Protein AF-A0A7V3U1M6-F1 (afdb_monomer)

Solvent-accessible surface area (backbone atoms only — not comparable to full-atom values): 9684 Å² total; per-residue (Å²): 130,52,50,58,80,44,52,75,46,56,50,79,39,76,35,55,67,58,3,49,58,45,21,56,78,40,66,89,50,59,68,67,44,28,50,30,43,18,9,47,21,14,63,27,73,66,50,28,54,43,43,60,77,36,39,75,61,49,65,58,25,45,62,41,55,66,62,42,51,52,53,53,52,55,52,52,71,70,44,52,68,92,50,35,65,65,50,52,53,50,48,51,44,49,51,53,45,53,42,49,49,28,49,57,17,54,57,42,60,69,67,58,44,15,34,53,49,22,54,51,51,50,50,54,50,52,44,49,46,26,44,51,42,42,52,37,37,75,69,64,73,41,84,96,56,56,81,83,33,28,86,52,32,72,66,48,44,75,46,57,33,70,46,47,51,68,46,57,24,57,100,82,62,81,82,46,75,48,81,46,119

Structure (mmCIF, N/CA/C/O backbone):
data_AF-A0A7V3U1M6-F1
#
_entry.id   AF-A0A7V3U1M6-F1
#
loop_
_atom_site.group_PDB
_atom_site.id
_atom_site.type_symbol
_atom_site.label_atom_id
_atom_site.label_alt_id
_atom_site.label_comp_id
_atom_site.label_asym_id
_atom_site.label_entity_id
_atom_site.label_seq_id
_atom_site.pdbx_PDB_ins_code
_atom_site.Cartn_x
_atom_site.Cartn_y
_atom_site.Cartn_z
_atom_site.occupancy
_atom_site.B_iso_or_equiv
_atom_site.auth_seq_id
_atom_site.auth_comp_id
_atom_site.auth_asym_id
_atom_site.auth_atom_id
_atom_site.pdbx_PDB_model_num
ATOM 1 N N . MET A 1 1 ? -11.677 -17.735 7.682 1.00 52.47 1 MET A N 1
ATOM 2 C CA . MET A 1 1 ? -11.901 -16.950 8.922 1.00 52.47 1 MET A CA 1
ATOM 3 C C . MET A 1 1 ? -12.000 -15.486 8.525 1.00 52.47 1 MET A C 1
ATOM 5 O O . MET A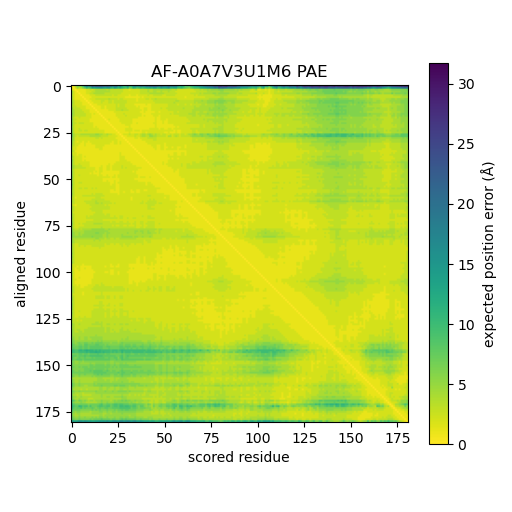 1 1 ? -11.063 -15.009 7.904 1.00 52.47 1 MET A O 1
ATOM 9 N N . ASN A 1 2 ? -13.114 -14.826 8.843 1.00 80.50 2 ASN A N 1
ATOM 10 C CA . ASN A 1 2 ? -13.454 -13.451 8.442 1.00 80.50 2 ASN A CA 1
ATOM 11 C C . ASN A 1 2 ? -12.625 -12.412 9.241 1.00 80.50 2 ASN A C 1
ATOM 13 O O . ASN A 1 2 ? -12.374 -12.618 10.427 1.00 80.50 2 ASN A O 1
ATOM 17 N N . PHE A 1 3 ? -12.196 -11.308 8.616 1.00 94.12 3 PHE A N 1
ATOM 18 C CA . PHE A 1 3 ? -11.462 -10.200 9.255 1.00 94.12 3 PHE A CA 1
ATOM 19 C C . PHE A 1 3 ? -12.114 -9.703 10.556 1.00 94.12 3 PHE A C 1
ATOM 21 O O . PHE A 1 3 ? -11.440 -9.544 11.572 1.00 94.12 3 PHE A O 1
ATOM 28 N N . ALA A 1 4 ? -13.439 -9.533 10.565 1.00 95.06 4 ALA A N 1
ATOM 29 C CA . ALA A 1 4 ? -14.196 -9.031 11.707 1.00 95.06 4 ALA A CA 1
ATOM 30 C C . ALA A 1 4 ? -14.088 -9.930 12.949 1.00 95.06 4 ALA A C 1
ATOM 32 O O . ALA A 1 4 ? -14.109 -9.420 14.066 1.00 95.06 4 ALA A O 1
ATOM 33 N N . SER A 1 5 ? -13.933 -11.251 12.781 1.00 95.12 5 SER A N 1
ATOM 34 C CA . SER A 1 5 ? -13.795 -12.172 13.918 1.00 95.12 5 SER A CA 1
ATOM 35 C C . SER A 1 5 ? -12.408 -12.134 14.562 1.00 95.12 5 SER A C 1
ATOM 37 O O . SER A 1 5 ? -12.214 -12.739 15.610 1.00 95.12 5 SER A O 1
ATOM 39 N N . LYS A 1 6 ? -11.433 -11.479 13.921 1.00 96.50 6 LYS A N 1
ATOM 40 C CA . LYS A 1 6 ? -10.058 -11.326 14.417 1.00 96.50 6 LYS A CA 1
ATOM 41 C C . LYS A 1 6 ? -9.807 -9.971 15.081 1.00 96.50 6 LYS A C 1
ATOM 43 O O . LYS A 1 6 ? -8.715 -9.756 15.591 1.00 96.50 6 LYS A O 1
ATOM 48 N N . ILE A 1 7 ? -10.780 -9.058 15.062 1.00 98.00 7 ILE A N 1
ATOM 49 C CA . ILE A 1 7 ? -10.650 -7.748 15.705 1.00 98.00 7 ILE A CA 1
ATOM 50 C C . ILE A 1 7 ? -10.578 -7.956 17.219 1.00 98.00 7 ILE A C 1
ATOM 52 O O . ILE A 1 7 ? -11.480 -8.541 17.817 1.00 98.00 7 ILE A O 1
ATOM 56 N N . THR A 1 8 ? -9.510 -7.462 17.838 1.00 97.56 8 THR A N 1
ATOM 57 C CA . THR A 1 8 ? -9.261 -7.589 19.284 1.00 97.56 8 THR A CA 1
ATOM 58 C C . THR A 1 8 ? -9.375 -6.262 20.024 1.00 97.56 8 THR A C 1
ATOM 60 O O . THR A 1 8 ? -9.531 -6.244 21.244 1.00 97.56 8 THR A O 1
ATOM 63 N N . ARG A 1 9 ? -9.310 -5.142 19.301 1.00 97.25 9 ARG A N 1
ATOM 64 C CA . ARG A 1 9 ? -9.356 -3.790 19.861 1.00 97.25 9 ARG A CA 1
ATOM 65 C C . ARG A 1 9 ? -9.906 -2.803 18.838 1.00 97.25 9 ARG A C 1
ATOM 67 O O . ARG A 1 9 ? -9.858 -3.051 17.638 1.00 97.25 9 ARG A O 1
ATOM 74 N N . THR A 1 10 ? -10.420 -1.679 19.318 1.00 97.44 10 THR A N 1
ATOM 75 C CA . THR A 1 10 ? -10.938 -0.594 18.478 1.00 97.44 10 THR A CA 1
ATOM 76 C C . THR A 1 10 ? -10.519 0.751 19.067 1.00 97.44 10 THR A C 1
ATOM 78 O O . THR A 1 10 ? -10.606 0.912 20.288 1.00 97.44 10 THR A O 1
ATOM 81 N N . PRO A 1 11 ? -10.086 1.729 18.252 1.00 97.56 11 PRO A N 1
ATOM 82 C CA . PRO A 1 11 ? -9.805 3.075 18.742 1.00 97.56 11 PRO A CA 1
ATOM 83 C C . PRO A 1 11 ? -11.062 3.746 19.308 1.00 97.56 11 PRO A C 1
ATOM 85 O O . PRO A 1 11 ? -12.171 3.491 18.840 1.00 97.56 11 PRO A O 1
ATOM 88 N N . ILE A 1 12 ? -10.886 4.646 20.275 1.00 97.88 12 ILE A N 1
ATOM 89 C CA . ILE A 1 12 ? -11.958 5.537 20.738 1.00 97.88 12 ILE A CA 1
ATOM 90 C C . ILE A 1 12 ? -11.956 6.765 19.818 1.00 97.88 12 ILE A C 1
ATOM 92 O O . ILE A 1 12 ? -10.918 7.427 19.744 1.00 97.88 12 ILE A O 1
ATOM 96 N N . PRO A 1 13 ? -13.058 7.085 19.118 1.00 97.44 13 PRO A N 1
ATOM 97 C CA . PRO A 1 13 ? -13.065 8.168 18.143 1.00 97.44 13 PRO A CA 1
ATOM 98 C C . PRO A 1 13 ? -12.848 9.526 18.821 1.00 97.44 13 PRO A C 1
ATOM 100 O O . PRO A 1 13 ? -13.608 9.922 19.703 1.00 97.44 13 PRO A O 1
ATOM 103 N N . HIS A 1 14 ? -11.831 10.269 18.374 1.00 97.75 14 HIS A N 1
ATOM 104 C CA . HIS A 1 14 ? -11.608 11.648 18.822 1.00 97.75 14 HIS A CA 1
ATOM 105 C C . HIS A 1 14 ? -12.685 12.609 18.292 1.00 97.75 14 HIS A C 1
ATOM 107 O O . HIS A 1 14 ? -13.135 13.498 19.009 1.00 97.75 14 HIS A O 1
ATOM 113 N N . ASN A 1 15 ? -13.119 12.409 17.046 1.00 98.12 15 ASN A N 1
ATOM 114 C CA . ASN A 1 15 ? -14.277 13.064 16.450 1.00 98.12 15 ASN A CA 1
ATOM 115 C C . ASN A 1 15 ? -15.354 11.998 16.143 1.00 98.12 15 ASN A C 1
ATOM 117 O O . ASN A 1 15 ? -15.255 11.329 15.110 1.00 98.12 15 ASN A O 1
ATOM 121 N N . PRO A 1 16 ? -16.348 11.803 17.033 1.00 97.19 16 PRO A N 1
ATOM 122 C CA . PRO A 1 16 ? -17.378 10.777 16.859 1.00 97.19 16 PRO A CA 1
ATOM 123 C C . PRO A 1 16 ? -18.265 10.994 15.631 1.00 97.19 16 PRO A C 1
ATOM 125 O O . PRO A 1 16 ? -18.618 10.027 14.970 1.00 97.19 16 PRO A O 1
ATOM 128 N N . GLU A 1 17 ? -18.579 12.246 15.285 1.00 97.94 17 GLU A N 1
ATOM 129 C CA . GLU A 1 17 ? -19.438 12.573 14.137 1.00 97.94 17 GLU A CA 1
ATOM 130 C C . GLU A 1 17 ? -18.804 12.103 12.822 1.00 97.94 17 GLU A C 1
ATOM 132 O O . GLU A 1 17 ? -19.419 11.345 12.074 1.00 97.94 17 GLU A O 1
ATOM 137 N N . ARG A 1 18 ? -17.525 12.431 12.593 1.00 97.75 18 ARG A N 1
ATOM 138 C CA . ARG A 1 18 ? -16.767 11.956 11.422 1.00 97.75 18 ARG A CA 1
ATOM 139 C C . ARG A 1 18 ? -16.662 10.431 11.386 1.00 97.75 18 ARG A C 1
ATOM 141 O O . ARG A 1 18 ? -16.723 9.823 10.317 1.00 97.75 18 ARG A O 1
ATOM 148 N N . GLY A 1 19 ? -16.447 9.818 12.550 1.00 97.69 19 GLY A N 1
ATOM 149 C CA . GLY A 1 19 ? -16.403 8.365 12.678 1.00 97.69 19 GLY A CA 1
ATOM 150 C C . GLY A 1 19 ? -17.717 7.728 12.228 1.00 97.69 19 GLY A C 1
ATOM 151 O O . GLY A 1 19 ? -17.712 6.827 11.388 1.00 97.69 19 GLY A O 1
ATOM 152 N N . ALA A 1 20 ? -18.836 8.236 12.746 1.00 97.88 20 ALA A N 1
ATOM 153 C CA . ALA A 1 20 ? -20.173 7.740 12.455 1.00 97.88 20 ALA A CA 1
ATOM 154 C C . ALA A 1 20 ? -20.558 7.922 10.978 1.00 97.88 20 ALA A C 1
ATOM 156 O O . ALA A 1 20 ? -21.125 7.005 10.385 1.00 97.88 20 ALA A O 1
ATOM 157 N N . GLU A 1 21 ? -20.202 9.055 10.362 1.00 97.88 21 GLU A N 1
ATOM 158 C CA . GLU A 1 21 ? -20.419 9.305 8.929 1.00 97.88 21 GLU A CA 1
ATOM 159 C C . GLU A 1 21 ? -19.764 8.232 8.055 1.00 97.88 21 GLU A C 1
ATOM 161 O O . GLU A 1 21 ? -20.400 7.674 7.160 1.00 97.88 21 GLU A O 1
ATOM 166 N N . VAL A 1 22 ? -18.500 7.902 8.330 1.00 97.94 22 VAL A N 1
ATOM 167 C CA . VAL A 1 22 ? -17.774 6.893 7.549 1.00 97.94 22 VAL A CA 1
ATOM 168 C C . VAL A 1 22 ? -18.306 5.498 7.863 1.00 97.94 22 VAL A C 1
ATOM 170 O O . VAL A 1 22 ? -18.524 4.716 6.943 1.00 97.94 22 VAL A O 1
ATOM 173 N N . ALA A 1 23 ? -18.581 5.181 9.131 1.00 97.69 23 ALA A N 1
ATOM 174 C CA . ALA A 1 23 ? -19.149 3.890 9.518 1.00 97.69 23 ALA A CA 1
ATOM 175 C C . ALA A 1 23 ? -20.519 3.624 8.868 1.00 97.69 23 ALA A C 1
ATOM 177 O O . ALA A 1 23 ? -20.809 2.478 8.519 1.00 97.69 23 ALA A O 1
ATOM 178 N N . ALA A 1 24 ? -21.328 4.663 8.629 1.00 97.56 24 ALA A N 1
ATOM 179 C CA . ALA A 1 24 ? -22.604 4.546 7.924 1.00 97.56 24 ALA A CA 1
ATOM 180 C C . ALA A 1 24 ? -22.446 4.057 6.472 1.00 97.56 24 ALA A C 1
ATOM 182 O O . ALA A 1 24 ? -23.304 3.323 5.981 1.00 97.56 24 ALA A O 1
ATOM 183 N N . VAL A 1 25 ? -21.330 4.377 5.803 1.00 97.50 25 VAL A N 1
ATOM 184 C CA . VAL A 1 25 ? -21.005 3.840 4.466 1.00 97.50 25 VAL A CA 1
ATOM 185 C C . VAL A 1 25 ? -20.836 2.314 4.509 1.00 97.50 25 VAL A C 1
ATOM 187 O O . VAL A 1 25 ? -21.146 1.621 3.545 1.00 97.50 25 VAL A O 1
ATOM 190 N N . PHE A 1 26 ? -20.423 1.772 5.657 1.00 96.94 26 PHE A N 1
ATOM 191 C CA . PHE A 1 26 ? -20.232 0.342 5.898 1.00 96.94 26 PHE A CA 1
ATOM 192 C C . PHE A 1 26 ? -21.381 -0.283 6.709 1.00 96.94 26 PHE A C 1
ATOM 194 O O . PHE A 1 26 ? -21.168 -1.267 7.416 1.00 96.94 26 PHE A O 1
ATOM 201 N N . ALA A 1 27 ? -22.612 0.236 6.612 1.00 92.81 27 ALA A N 1
ATOM 202 C CA . ALA A 1 27 ? -23.755 -0.249 7.401 1.00 92.81 27 ALA A CA 1
ATOM 203 C C . ALA A 1 27 ? -24.063 -1.755 7.232 1.00 92.81 27 ALA A C 1
ATOM 205 O O . ALA A 1 27 ? -24.629 -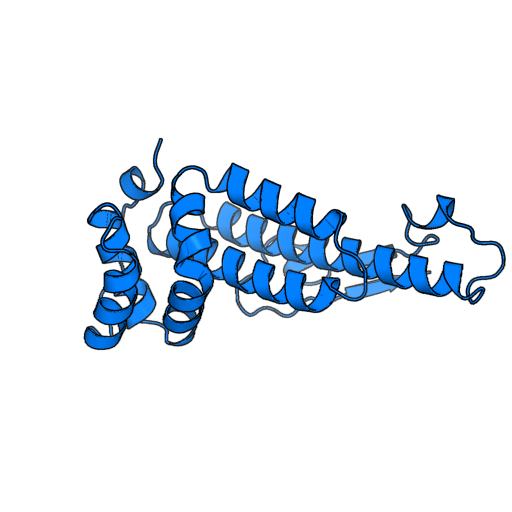2.370 8.135 1.00 92.81 27 ALA A O 1
ATOM 206 N N . GLY A 1 28 ? -23.672 -2.363 6.104 1.00 91.88 28 GLY A N 1
ATOM 207 C CA . GLY A 1 28 ? -23.796 -3.807 5.860 1.00 91.88 28 GLY A CA 1
ATOM 208 C C . GLY A 1 28 ? -22.701 -4.672 6.501 1.00 91.88 28 GLY A C 1
ATOM 209 O O . GLY A 1 28 ? -22.816 -5.895 6.505 1.00 91.88 28 GLY A O 1
ATOM 210 N N . ALA A 1 29 ? -21.639 -4.069 7.040 1.00 95.06 29 ALA A N 1
ATOM 211 C CA . ALA A 1 29 ? -20.537 -4.788 7.670 1.00 95.06 29 ALA A CA 1
ATOM 212 C C . ALA A 1 29 ? -20.910 -5.297 9.077 1.00 95.06 29 ALA A C 1
ATOM 214 O O . ALA A 1 29 ? -21.761 -4.706 9.743 1.00 95.06 29 ALA A O 1
ATOM 215 N N . PRO A 1 30 ? -20.250 -6.346 9.601 1.00 95.94 30 PRO A N 1
ATOM 216 C CA . PRO A 1 30 ? -20.433 -6.776 10.987 1.00 95.94 30 PRO A CA 1
ATOM 217 C C . PRO A 1 30 ? -20.143 -5.655 11.996 1.00 95.94 30 PRO A C 1
ATOM 219 O O . PRO A 1 30 ? -19.222 -4.858 11.809 1.00 95.94 30 PRO A O 1
ATOM 222 N N . LYS A 1 31 ? -20.871 -5.631 13.122 1.00 96.06 31 LYS A N 1
ATOM 223 C CA . LYS A 1 31 ? -20.749 -4.561 14.129 1.00 96.06 31 LYS A CA 1
ATOM 224 C C . LYS A 1 31 ? -19.316 -4.321 14.648 1.00 96.06 31 LYS A C 1
ATOM 226 O O . LYS A 1 31 ? -18.949 -3.154 14.765 1.00 96.06 31 LYS A O 1
ATOM 231 N N . PRO A 1 32 ? -18.472 -5.348 14.898 1.00 97.25 32 PRO A N 1
ATOM 232 C CA . PRO A 1 32 ? -17.074 -5.125 15.282 1.00 97.25 32 PRO A CA 1
ATOM 233 C C . PRO A 1 32 ? -16.278 -4.312 14.254 1.00 97.25 32 PRO A C 1
ATOM 235 O O . PRO A 1 32 ? -15.494 -3.443 14.625 1.00 97.25 32 PRO A O 1
ATOM 238 N N . LEU A 1 33 ? -16.520 -4.556 12.963 1.00 97.44 33 LEU A N 1
ATOM 239 C CA . LEU A 1 33 ? -15.862 -3.839 11.876 1.00 97.44 33 LEU A CA 1
ATOM 240 C C . LEU A 1 33 ? -16.385 -2.402 11.758 1.00 97.44 33 LEU A C 1
ATOM 242 O O . LEU A 1 33 ? -15.586 -1.484 11.604 1.00 97.44 33 LEU A O 1
ATOM 246 N N . GLN A 1 34 ? -17.694 -2.183 11.916 1.00 97.81 34 GLN A N 1
ATOM 247 C CA . GLN A 1 34 ? -18.253 -0.826 11.963 1.00 97.81 34 GLN A CA 1
ATOM 248 C C . GLN A 1 34 ? -17.641 -0.001 13.105 1.00 97.81 34 GLN A C 1
ATOM 250 O O . GLN A 1 34 ? -17.225 1.129 12.880 1.00 97.81 34 GLN A O 1
ATOM 255 N N . ASN A 1 35 ? -17.525 -0.578 14.306 1.00 98.12 35 ASN A N 1
ATOM 256 C CA . ASN A 1 35 ? -16.937 0.104 15.464 1.00 98.12 35 ASN A CA 1
ATOM 257 C C . ASN A 1 35 ? -15.451 0.437 15.244 1.00 98.12 35 ASN A C 1
ATOM 259 O O . ASN A 1 35 ? -14.978 1.496 15.651 1.00 98.12 35 ASN A O 1
ATOM 263 N N . LEU A 1 36 ? -14.707 -0.461 14.590 1.00 98.62 36 LEU A N 1
ATOM 264 C CA . LEU A 1 36 ? -13.315 -0.220 14.218 1.00 98.62 36 LEU A CA 1
ATOM 265 C C . LEU A 1 36 ? -13.189 0.935 13.215 1.00 98.62 36 LEU A C 1
ATOM 267 O O . LEU A 1 36 ? -12.339 1.807 13.396 1.00 98.62 36 LEU A O 1
ATOM 271 N N . ILE A 1 37 ? -14.037 0.951 12.183 1.00 98.44 37 ILE A N 1
ATOM 272 C CA . ILE A 1 37 ? -14.074 2.012 11.168 1.00 98.44 37 ILE A CA 1
ATOM 273 C C . ILE A 1 37 ? -14.443 3.350 11.809 1.00 98.44 37 ILE A C 1
ATOM 275 O O . ILE A 1 37 ? -13.754 4.339 11.572 1.00 98.44 37 ILE A O 1
ATOM 279 N N . GLU A 1 38 ? -15.465 3.374 12.666 1.00 98.56 38 GLU A N 1
ATOM 280 C CA . GLU A 1 38 ? -15.882 4.562 13.415 1.00 98.56 38 GLU A CA 1
ATOM 281 C C . GLU A 1 38 ? -14.723 5.131 14.245 1.00 98.56 38 GLU A C 1
ATOM 283 O O . GLU A 1 38 ? -14.381 6.309 14.121 1.00 98.56 38 GLU A O 1
ATOM 288 N N . GLY A 1 39 ? -14.059 4.278 15.031 1.00 98.56 39 GLY A N 1
ATOM 289 C CA . GLY A 1 39 ? -12.904 4.659 15.839 1.00 98.56 39 GLY A CA 1
ATOM 290 C C . GLY A 1 39 ? -11.740 5.191 15.002 1.00 98.56 39 GLY A C 1
ATOM 291 O O . GLY A 1 39 ? -11.195 6.258 15.292 1.00 98.56 39 GLY A O 1
ATOM 292 N N . ALA A 1 40 ? -11.359 4.474 13.943 1.00 98.38 40 ALA A N 1
ATOM 293 C CA . ALA A 1 40 ? -10.233 4.847 13.089 1.00 98.38 40 ALA A CA 1
ATOM 294 C C . ALA A 1 40 ? -10.493 6.152 12.316 1.00 98.38 40 ALA A C 1
ATOM 296 O O . ALA A 1 40 ? -9.654 7.059 12.325 1.00 98.38 40 ALA A O 1
ATOM 297 N N . ALA A 1 41 ? -11.665 6.280 11.690 1.00 98.38 41 ALA A N 1
ATOM 298 C CA . ALA A 1 41 ? -12.053 7.470 10.942 1.00 98.38 41 ALA A CA 1
ATOM 299 C C . ALA A 1 41 ? -12.239 8.691 11.856 1.00 98.38 41 ALA A C 1
ATOM 301 O O . ALA A 1 41 ? -11.829 9.799 11.502 1.00 98.38 41 ALA A O 1
ATOM 302 N N . GLY A 1 42 ? -12.776 8.494 13.063 1.00 98.25 42 GLY A N 1
ATOM 303 C CA . GLY A 1 42 ? -12.904 9.554 14.061 1.00 98.25 42 GLY A CA 1
ATOM 304 C C . GLY A 1 42 ? -11.558 10.094 14.556 1.00 98.25 42 GLY A C 1
ATOM 305 O O . GLY A 1 42 ? -11.459 11.267 14.916 1.00 98.25 42 GLY A O 1
ATOM 306 N N . CYS A 1 43 ? -10.500 9.282 14.523 1.00 98.12 43 CYS A N 1
ATOM 307 C CA . CYS A 1 43 ? -9.153 9.676 14.949 1.00 98.12 43 CYS A CA 1
ATOM 308 C C . CYS A 1 43 ? -8.279 10.264 13.834 1.00 98.12 43 CYS A C 1
ATOM 310 O O . CYS A 1 43 ? -7.318 10.969 14.132 1.00 98.12 43 CYS A O 1
ATOM 312 N N . SER A 1 44 ? -8.583 10.006 12.559 1.00 97.69 44 SER A N 1
ATOM 313 C CA . SER A 1 44 ? -7.728 10.426 11.443 1.00 97.69 44 SER A CA 1
ATOM 314 C C . SER A 1 44 ? -8.546 10.958 10.260 1.00 97.69 44 SER A C 1
ATOM 316 O O . SER A 1 44 ? -9.229 10.181 9.590 1.00 97.69 44 SER A O 1
ATOM 318 N N . PRO A 1 45 ? -8.447 12.267 9.936 1.00 97.06 45 PRO A N 1
ATOM 319 C CA . PRO A 1 45 ? -9.070 12.833 8.736 1.00 97.06 45 PRO A CA 1
ATOM 320 C C . PRO A 1 45 ? -8.624 12.132 7.446 1.00 97.06 45 PRO A C 1
ATOM 322 O O . PRO A 1 45 ? -9.423 11.941 6.535 1.00 97.06 45 PRO A O 1
ATOM 325 N N . TYR A 1 46 ? -7.354 11.717 7.384 1.00 96.31 46 TYR A N 1
ATOM 326 C CA . TYR A 1 46 ? -6.814 10.973 6.248 1.00 96.31 46 TYR A CA 1
ATOM 327 C C . TYR A 1 46 ? -7.501 9.612 6.089 1.00 96.31 46 TYR A C 1
ATOM 329 O O . TYR A 1 46 ? -7.982 9.293 5.003 1.00 96.31 46 TYR A O 1
ATOM 337 N N . LEU A 1 47 ? -7.589 8.831 7.172 1.00 97.56 47 LEU A N 1
ATOM 338 C CA . LEU A 1 47 ? -8.241 7.522 7.134 1.00 97.56 47 LEU A CA 1
ATOM 339 C C . LEU A 1 47 ? -9.734 7.651 6.837 1.00 97.56 47 LEU A C 1
ATOM 341 O O . LEU A 1 47 ? -10.236 6.896 6.017 1.00 97.56 47 LEU A O 1
ATOM 345 N N . SER A 1 48 ? -10.417 8.641 7.416 1.00 98.19 48 SER A N 1
ATOM 346 C CA . SER A 1 48 ? -11.814 8.948 7.089 1.00 98.19 48 SER A CA 1
ATOM 347 C C . SER A 1 48 ? -12.015 9.157 5.584 1.00 98.19 48 SER A C 1
ATOM 349 O O . SER A 1 48 ? -12.844 8.476 4.978 1.00 98.19 48 SER A O 1
ATOM 351 N N . ALA A 1 49 ? -11.215 10.028 4.960 1.00 97.94 49 ALA A N 1
ATOM 352 C CA . ALA A 1 49 ? -11.330 10.311 3.533 1.00 97.94 49 ALA A CA 1
ATOM 353 C C . ALA A 1 49 ? -11.049 9.070 2.672 1.00 97.94 49 ALA A C 1
ATOM 355 O O . ALA A 1 49 ? -11.814 8.760 1.760 1.00 97.94 49 ALA A O 1
ATOM 356 N N . VAL A 1 50 ? -9.970 8.341 2.967 1.00 97.56 50 VAL A N 1
ATOM 357 C CA . VAL A 1 50 ? -9.579 7.170 2.174 1.00 97.56 50 VAL A CA 1
ATOM 358 C C . VAL A 1 50 ? -10.572 6.019 2.338 1.00 97.56 50 VAL A C 1
ATOM 360 O O . VAL A 1 50 ? -10.929 5.393 1.343 1.00 97.56 50 VAL A O 1
ATOM 363 N N . MET A 1 51 ? -11.051 5.752 3.556 1.00 98.31 51 MET A N 1
ATOM 364 C CA . MET A 1 51 ? -12.046 4.705 3.809 1.00 98.31 51 MET A CA 1
ATOM 365 C C . MET A 1 51 ? -13.348 4.988 3.069 1.00 98.31 51 MET A C 1
ATOM 367 O O . MET A 1 51 ? -13.872 4.090 2.419 1.00 98.31 51 MET A O 1
ATOM 371 N N . ALA A 1 52 ? -13.831 6.233 3.101 1.00 97.81 52 ALA A N 1
ATOM 372 C CA . ALA A 1 52 ? 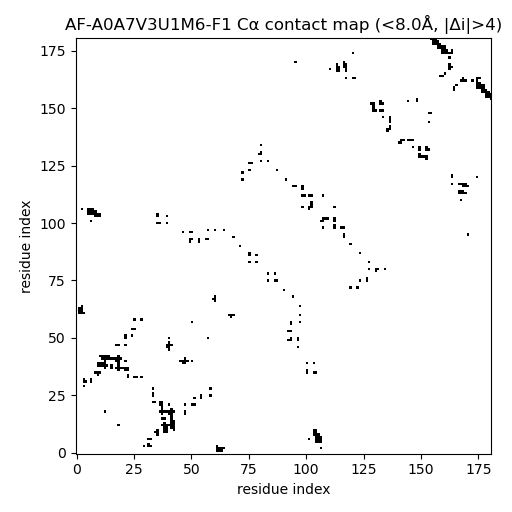-15.030 6.623 2.366 1.00 97.81 52 ALA A CA 1
ATOM 373 C C . ALA A 1 52 ? -14.843 6.478 0.845 1.00 97.81 52 ALA A C 1
ATOM 375 O O . ALA A 1 52 ? -15.699 5.921 0.162 1.00 97.81 52 ALA A O 1
ATOM 376 N N . GLN A 1 53 ? -13.702 6.921 0.307 1.00 97.94 53 GLN A N 1
ATOM 377 C CA . GLN A 1 53 ? -13.410 6.840 -1.130 1.00 97.94 53 GLN A CA 1
ATOM 378 C C . GLN A 1 53 ? -13.204 5.409 -1.638 1.00 97.94 53 GLN A C 1
ATOM 380 O O . GLN A 1 53 ? -13.438 5.144 -2.814 1.00 97.94 53 GLN A O 1
ATOM 385 N N . GLN A 1 54 ? -12.714 4.504 -0.789 1.00 98.19 54 GLN A N 1
ATOM 386 C CA . GLN A 1 54 ? -12.404 3.119 -1.156 1.00 98.19 54 GLN A CA 1
ATOM 387 C C . GLN A 1 54 ? -13.385 2.113 -0.544 1.00 98.19 54 GLN A C 1
ATOM 389 O O . GLN A 1 54 ? -13.064 0.928 -0.479 1.00 98.19 54 GLN A O 1
ATOM 394 N N . ALA A 1 55 ? -14.565 2.562 -0.102 1.00 97.56 55 ALA A N 1
ATOM 395 C CA . ALA A 1 55 ? -15.494 1.738 0.665 1.00 97.56 55 ALA A CA 1
ATOM 396 C C . ALA A 1 55 ? -15.903 0.453 -0.061 1.00 97.56 55 ALA A C 1
ATOM 398 O O . ALA A 1 55 ? -15.825 -0.620 0.525 1.00 97.56 55 ALA A O 1
ATOM 399 N N . GLU A 1 56 ? -16.238 0.545 -1.350 1.00 96.75 56 GLU A N 1
ATOM 400 C CA . GLU A 1 56 ? -16.613 -0.615 -2.168 1.00 96.75 56 GLU A CA 1
ATOM 401 C C . GLU A 1 56 ? -15.503 -1.675 -2.212 1.00 96.75 56 GLU A C 1
ATOM 403 O O . GLU A 1 56 ? -15.750 -2.855 -1.967 1.00 96.75 56 GLU A O 1
ATOM 408 N N . TRP A 1 57 ? -14.258 -1.253 -2.459 1.00 97.88 57 TRP A N 1
ATOM 409 C CA . TRP A 1 57 ? -13.118 -2.169 -2.486 1.00 97.88 57 TRP A CA 1
ATOM 410 C C . TRP A 1 57 ? -12.832 -2.752 -1.098 1.00 97.88 57 TRP A C 1
ATOM 412 O O . TRP A 1 57 ? -12.605 -3.953 -0.972 1.00 97.88 57 TRP A O 1
ATOM 422 N N . LEU A 1 58 ? -12.877 -1.920 -0.051 1.00 97.81 58 LEU A N 1
ATOM 423 C CA . LEU A 1 58 ? -12.638 -2.346 1.328 1.00 97.81 58 LEU A CA 1
ATOM 424 C C . LEU A 1 58 ? -13.669 -3.378 1.788 1.00 97.81 58 LEU A C 1
ATOM 426 O O . LEU A 1 58 ? -13.284 -4.379 2.384 1.00 97.81 58 LEU A O 1
ATOM 430 N N . SER A 1 59 ? -14.951 -3.177 1.470 1.00 95.50 59 SER A N 1
ATOM 431 C CA . SER A 1 59 ? -16.025 -4.111 1.811 1.00 95.50 59 SER A CA 1
ATOM 432 C C . SER A 1 59 ? -15.738 -5.530 1.322 1.00 95.50 59 SER A C 1
ATOM 434 O O . SER A 1 59 ? -15.911 -6.462 2.100 1.00 95.50 59 SER A O 1
ATOM 436 N N . GLY A 1 60 ? -15.248 -5.693 0.087 1.00 95.12 60 GLY A N 1
ATOM 437 C CA . GLY A 1 60 ? -14.818 -7.000 -0.423 1.00 95.12 60 GLY A CA 1
ATOM 438 C C . GLY A 1 60 ? -13.474 -7.465 0.149 1.00 95.12 60 GLY A C 1
ATOM 439 O O . GLY A 1 60 ? -13.280 -8.650 0.408 1.00 95.12 60 GLY A O 1
ATOM 440 N N . ALA A 1 61 ? -12.545 -6.539 0.402 1.00 97.00 61 ALA A N 1
ATOM 441 C CA . ALA A 1 61 ? -11.223 -6.869 0.929 1.00 97.00 61 ALA A CA 1
ATOM 442 C C . ALA A 1 61 ? -11.252 -7.450 2.353 1.00 97.00 61 ALA A C 1
ATOM 444 O O . ALA A 1 61 ? -10.336 -8.177 2.726 1.00 97.00 61 ALA A O 1
ATOM 445 N N . PHE A 1 62 ? -12.279 -7.170 3.160 1.00 95.81 62 PHE A N 1
ATOM 446 C CA . PHE A 1 62 ? -12.395 -7.745 4.506 1.00 95.81 62 PHE A CA 1
ATOM 447 C C . PHE A 1 62 ? -12.740 -9.243 4.518 1.00 95.81 62 PHE A C 1
ATOM 449 O O . PHE A 1 62 ? -12.485 -9.913 5.523 1.00 95.81 62 PHE A O 1
ATOM 456 N N . ASP A 1 63 ? -13.291 -9.788 3.434 1.00 94.00 63 ASP A N 1
ATOM 457 C CA . ASP A 1 63 ? -13.601 -11.219 3.359 1.00 94.00 63 ASP A CA 1
ATOM 458 C C . ASP A 1 63 ? -12.324 -12.054 3.208 1.00 94.00 63 ASP A C 1
ATOM 460 O O . ASP A 1 63 ? -12.133 -13.043 3.925 1.00 94.00 63 ASP A O 1
ATOM 464 N N . ASP A 1 64 ? -11.422 -11.604 2.332 1.00 95.69 64 ASP A N 1
ATOM 465 C CA . ASP A 1 64 ? -10.089 -12.172 2.143 1.00 95.69 64 ASP A CA 1
ATOM 466 C C . ASP A 1 64 ? -9.058 -11.071 1.818 1.00 95.69 64 ASP A C 1
ATOM 468 O O . ASP A 1 64 ? -8.818 -10.742 0.649 1.00 95.69 64 ASP A O 1
ATOM 472 N N . PRO A 1 65 ? -8.413 -10.500 2.853 1.00 96.50 65 PRO A N 1
ATOM 473 C CA . PRO A 1 65 ? -7.425 -9.444 2.670 1.00 96.50 65 PRO A CA 1
ATOM 474 C C . PRO A 1 65 ? -6.235 -9.855 1.802 1.00 96.50 65 PRO A C 1
ATOM 476 O O . PRO A 1 65 ? -5.711 -9.034 1.052 1.00 96.50 65 PRO A O 1
ATOM 479 N N . ALA A 1 66 ? -5.801 -11.116 1.890 1.00 95.88 66 ALA A N 1
ATOM 480 C CA . ALA A 1 66 ? -4.649 -11.602 1.139 1.00 95.88 66 ALA A CA 1
ATOM 481 C C . ALA A 1 66 ? -4.986 -11.712 -0.353 1.00 95.88 66 ALA A C 1
ATOM 483 O O . ALA A 1 66 ? -4.234 -11.220 -1.194 1.00 95.88 66 ALA A O 1
ATOM 484 N N . ALA A 1 67 ? -6.152 -12.276 -0.685 1.00 97.12 67 ALA A N 1
ATOM 485 C CA . ALA A 1 67 ? -6.620 -12.341 -2.067 1.00 97.12 67 ALA A CA 1
ATOM 486 C C . ALA A 1 67 ? -6.874 -10.944 -2.663 1.00 97.12 67 ALA A C 1
ATOM 488 O O . ALA A 1 67 ? -6.565 -10.703 -3.835 1.00 97.12 67 ALA A O 1
ATOM 489 N N . ALA A 1 68 ? -7.392 -10.004 -1.866 1.00 97.75 68 ALA A N 1
ATOM 490 C CA . ALA A 1 68 ? -7.609 -8.626 -2.297 1.00 97.75 68 ALA A CA 1
ATOM 491 C C . ALA A 1 68 ? -6.294 -7.896 -2.616 1.00 97.75 68 ALA A C 1
ATOM 493 O O . ALA A 1 68 ? -6.202 -7.230 -3.651 1.00 97.75 68 ALA A O 1
ATOM 494 N N . LEU A 1 69 ? -5.266 -8.057 -1.772 1.00 98.12 69 LEU A N 1
ATOM 495 C CA . LEU A 1 69 ? -3.920 -7.537 -2.037 1.00 98.12 69 LEU A CA 1
ATOM 496 C C . LEU A 1 69 ? -3.325 -8.155 -3.303 1.00 98.12 69 LEU A C 1
ATOM 498 O O . LEU A 1 69 ? -2.894 -7.420 -4.188 1.00 98.12 69 LEU A O 1
ATOM 502 N N . GLN A 1 70 ? -3.381 -9.482 -3.439 1.00 98.25 70 GLN A N 1
ATOM 503 C CA . GLN A 1 70 ? -2.848 -10.169 -4.614 1.00 98.25 70 GLN A CA 1
ATOM 504 C C . GLN A 1 70 ? -3.521 -9.693 -5.908 1.00 98.25 70 GLN A C 1
ATOM 506 O O . GLN A 1 70 ? -2.846 -9.405 -6.893 1.00 98.25 70 GLN A O 1
ATOM 511 N N . THR A 1 71 ? -4.848 -9.549 -5.900 1.00 98.06 71 THR A N 1
ATOM 512 C CA . THR A 1 71 ? -5.605 -9.035 -7.052 1.00 98.06 71 THR A CA 1
ATOM 513 C C . THR A 1 71 ? -5.178 -7.609 -7.403 1.00 98.06 71 THR A C 1
ATOM 515 O O . THR A 1 71 ? -4.997 -7.283 -8.577 1.00 98.06 71 THR A O 1
ATOM 518 N N . GLN A 1 72 ? -4.973 -6.760 -6.391 1.00 98.06 72 GLN A N 1
ATOM 519 C CA . GLN A 1 72 ? -4.481 -5.399 -6.589 1.00 98.06 72 GLN A CA 1
ATOM 520 C C . GLN A 1 72 ? -3.066 -5.397 -7.193 1.00 98.06 72 GLN A C 1
ATOM 522 O O . GLN A 1 72 ? -2.791 -4.591 -8.080 1.00 98.06 72 GLN A O 1
ATOM 527 N N . TYR A 1 73 ? -2.184 -6.295 -6.749 1.00 98.56 73 TYR A N 1
ATOM 528 C CA . TYR A 1 73 ? -0.815 -6.407 -7.255 1.00 98.56 73 TYR A CA 1
ATOM 529 C C . TYR A 1 73 ? -0.768 -6.868 -8.711 1.00 98.56 73 TYR A C 1
ATOM 531 O O . TYR A 1 73 ? -0.084 -6.252 -9.527 1.00 98.56 73 TYR A O 1
ATOM 539 N N . GLU A 1 74 ? -1.541 -7.892 -9.071 1.00 98.31 74 GLU A N 1
ATOM 540 C CA . GLU A 1 74 ? -1.612 -8.372 -10.455 1.00 98.31 74 GLU A CA 1
ATOM 541 C C . GLU A 1 74 ? -2.184 -7.314 -11.407 1.00 98.31 74 GLU A C 1
ATOM 543 O O . GLU A 1 74 ? -1.668 -7.129 -12.510 1.00 98.31 74 GLU A O 1
ATOM 548 N N . ALA A 1 75 ? -3.180 -6.542 -10.961 1.00 97.62 75 ALA A N 1
ATOM 549 C CA . ALA A 1 75 ? -3.708 -5.428 -11.744 1.00 97.62 75 ALA A CA 1
ATOM 550 C C . ALA A 1 75 ? -2.647 -4.345 -12.024 1.00 97.62 75 ALA A C 1
ATOM 552 O O . ALA A 1 75 ? -2.618 -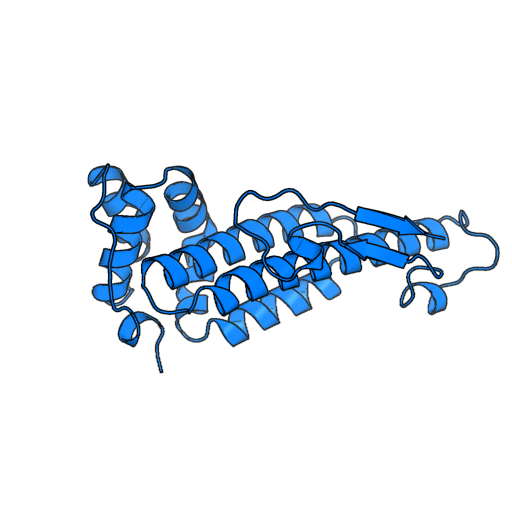3.784 -13.117 1.00 97.62 75 ALA A O 1
ATOM 553 N N . LEU A 1 76 ? -1.755 -4.060 -11.066 1.00 98.44 76 LEU A N 1
ATOM 554 C CA . LEU A 1 76 ? -0.669 -3.090 -11.251 1.00 98.44 76 LEU A CA 1
ATOM 555 C C . LEU A 1 76 ? 0.409 -3.590 -12.214 1.00 98.44 76 LEU A C 1
ATOM 557 O O . LEU A 1 76 ? 0.894 -2.806 -13.025 1.00 98.44 76 LEU A O 1
ATOM 561 N N . LYS A 1 77 ? 0.755 -4.882 -12.165 1.00 97.56 77 LYS A N 1
ATOM 562 C CA . LYS A 1 77 ? 1.729 -5.488 -13.093 1.00 97.56 77 LYS A CA 1
ATOM 563 C C . LYS A 1 77 ? 1.276 -5.413 -14.551 1.00 97.56 77 LYS A C 1
ATOM 565 O O . LYS A 1 77 ? 2.108 -5.342 -15.447 1.00 97.56 77 LYS A O 1
ATOM 570 N N . GLN A 1 78 ? -0.035 -5.418 -14.783 1.00 96.12 78 GLN A N 1
ATOM 571 C CA . GLN A 1 78 ? -0.637 -5.363 -16.118 1.00 96.12 78 GLN A CA 1
ATOM 572 C C . GLN A 1 78 ? -1.059 -3.944 -16.534 1.00 96.12 78 GLN A C 1
ATOM 574 O O . GLN A 1 78 ? -1.599 -3.754 -17.626 1.00 96.12 78 GLN A O 1
ATOM 579 N N . ALA A 1 79 ? -0.847 -2.940 -15.679 1.00 97.00 79 ALA A N 1
ATOM 580 C CA . ALA A 1 79 ? -1.316 -1.587 -15.931 1.00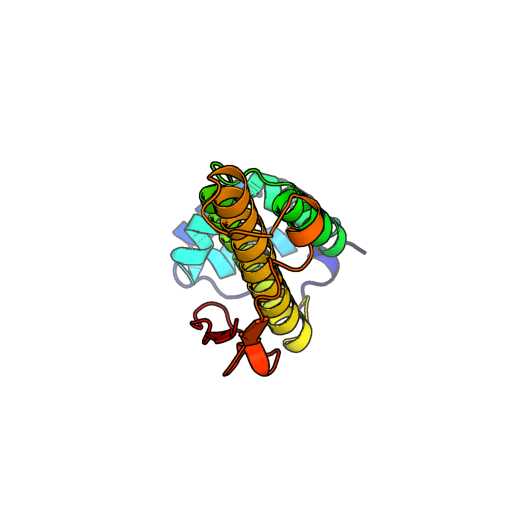 97.00 79 ALA A CA 1
ATOM 581 C C . ALA A 1 79 ? -0.539 -0.923 -17.086 1.00 97.00 79 ALA A C 1
ATOM 583 O O . ALA A 1 79 ? 0.695 -0.893 -17.067 1.00 97.00 79 ALA A O 1
ATOM 584 N N . PRO A 1 80 ? -1.228 -0.317 -18.070 1.00 95.88 80 PRO A N 1
ATOM 585 C CA . PRO A 1 80 ? -0.557 0.445 -19.112 1.00 95.88 80 PRO A CA 1
ATOM 586 C C . PRO A 1 80 ? 0.013 1.751 -18.538 1.00 95.88 80 PRO A C 1
ATOM 588 O O . PRO A 1 80 ? -0.525 2.324 -17.587 1.00 95.88 80 PRO A O 1
ATOM 591 N N . LEU A 1 81 ? 1.108 2.244 -19.127 1.00 96.50 81 LEU A N 1
ATOM 592 C CA . LEU A 1 81 ? 1.870 3.386 -18.603 1.00 96.50 81 LEU A CA 1
ATOM 593 C C . LEU A 1 81 ? 1.017 4.648 -18.362 1.00 96.50 81 LEU A C 1
ATOM 595 O O . LEU A 1 81 ? 1.227 5.359 -17.380 1.00 96.50 81 LEU A O 1
ATOM 599 N N . ASP A 1 82 ? 0.055 4.932 -19.239 1.00 97.06 82 ASP A N 1
ATOM 600 C CA . ASP A 1 82 ? -0.834 6.097 -19.149 1.00 97.06 82 ASP A CA 1
ATOM 601 C C . ASP A 1 82 ? -1.816 6.019 -17.967 1.00 97.06 82 ASP A C 1
ATOM 603 O O . ASP A 1 82 ? -2.224 7.053 -17.432 1.00 97.06 82 ASP A O 1
ATOM 607 N N . GLN A 1 83 ? -2.139 4.810 -17.505 1.00 97.56 83 GLN A N 1
ATOM 608 C CA . GLN A 1 83 ? -3.007 4.563 -16.349 1.00 97.56 83 GLN A CA 1
ATOM 609 C C . GLN A 1 83 ? -2.234 4.190 -15.081 1.00 97.56 83 GLN A C 1
ATOM 611 O O . GLN A 1 83 ? -2.798 4.200 -13.985 1.00 97.56 83 GLN A O 1
ATOM 616 N N . LEU A 1 84 ? -0.937 3.901 -15.189 1.00 97.94 84 LEU A N 1
ATOM 617 C CA . LEU A 1 84 ? -0.149 3.385 -14.076 1.00 97.94 84 LEU A CA 1
ATOM 618 C C . LEU A 1 84 ? -0.134 4.342 -12.876 1.00 97.94 84 LEU A C 1
ATOM 620 O O . LEU A 1 84 ? -0.378 3.939 -11.741 1.00 97.94 84 LEU A O 1
ATOM 624 N N . LYS A 1 85 ? 0.076 5.641 -13.117 1.00 98.00 85 LYS A N 1
ATOM 625 C CA . LYS A 1 85 ? 0.113 6.656 -12.053 1.00 98.00 85 LYS A CA 1
ATOM 626 C C . LYS A 1 85 ? -1.188 6.729 -11.231 1.00 98.00 85 LYS A C 1
ATOM 628 O O . LYS A 1 85 ? -1.091 6.666 -10.002 1.00 98.00 85 LYS A O 1
ATOM 633 N N . PRO A 1 86 ? -2.387 6.906 -11.825 1.00 98.00 86 PRO A N 1
ATOM 634 C CA . PRO A 1 86 ? -3.624 6.917 -11.045 1.00 98.00 86 PRO A CA 1
ATOM 635 C C . PRO A 1 86 ? -3.908 5.570 -10.363 1.00 98.00 86 PRO A C 1
ATOM 637 O O . PRO A 1 86 ? -4.343 5.575 -9.210 1.00 98.00 86 PRO A O 1
ATOM 640 N N . LEU A 1 87 ? -3.589 4.438 -11.002 1.00 98.38 87 LEU A N 1
ATOM 641 C CA . LEU A 1 87 ? -3.770 3.110 -10.404 1.00 98.38 87 LEU A CA 1
ATOM 642 C C . LEU A 1 87 ? -2.872 2.893 -9.179 1.00 98.38 87 LEU A C 1
ATOM 644 O O . LEU A 1 87 ? -3.359 2.442 -8.144 1.00 98.38 87 LEU A O 1
ATOM 648 N N . LEU A 1 88 ? -1.600 3.299 -9.234 1.00 98.50 88 LEU A N 1
ATOM 649 C CA . LEU A 1 88 ? -0.694 3.260 -8.081 1.00 98.50 88 LEU A CA 1
ATOM 650 C C . LEU A 1 88 ? -1.191 4.143 -6.930 1.00 98.50 88 LEU A C 1
ATOM 652 O O . LEU A 1 88 ? -1.102 3.756 -5.765 1.00 98.50 88 LEU A O 1
ATOM 656 N N . ARG A 1 89 ? -1.760 5.321 -7.227 1.00 97.94 89 ARG A N 1
ATOM 657 C CA . ARG A 1 89 ? -2.338 6.196 -6.190 1.00 97.94 89 ARG A CA 1
ATOM 658 C C . ARG A 1 89 ? -3.553 5.568 -5.520 1.00 97.94 89 ARG A C 1
ATOM 660 O O . ARG A 1 89 ? -3.672 5.642 -4.298 1.00 97.94 89 ARG A O 1
ATOM 667 N N . GLN A 1 90 ? -4.427 4.941 -6.301 1.00 98.31 90 GLN A N 1
ATOM 668 C CA . GLN A 1 90 ? -5.579 4.223 -5.769 1.00 98.31 90 GLN A CA 1
ATOM 669 C C . GLN A 1 90 ? -5.142 3.006 -4.942 1.00 98.31 90 GLN A C 1
ATOM 671 O O . GLN A 1 90 ? -5.641 2.816 -3.834 1.00 98.31 90 GLN A O 1
ATOM 676 N N . ALA A 1 91 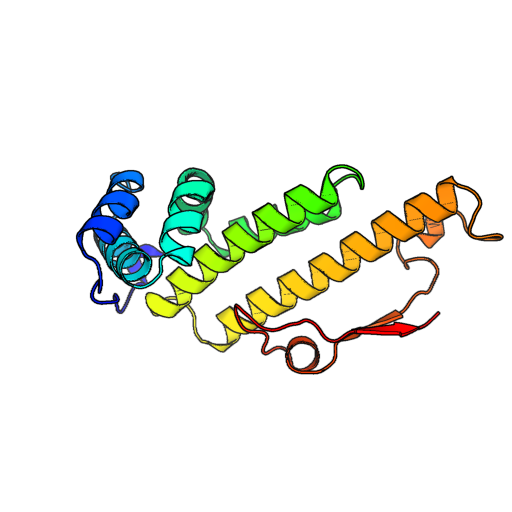? -4.175 2.226 -5.435 1.00 98.44 91 ALA A N 1
ATOM 677 C CA . ALA A 1 91 ? -3.608 1.087 -4.720 1.00 98.44 91 ALA A CA 1
ATOM 678 C C . ALA A 1 91 ? -3.013 1.509 -3.373 1.00 98.44 91 ALA A C 1
ATOM 680 O O . ALA A 1 91 ? -3.352 0.921 -2.350 1.00 98.44 91 ALA A O 1
ATOM 681 N N . LYS A 1 92 ? -2.221 2.590 -3.349 1.00 97.94 92 LYS A N 1
ATOM 682 C CA . LYS A 1 92 ? -1.666 3.156 -2.112 1.00 97.94 92 LYS A CA 1
ATOM 683 C C . LYS A 1 92 ? -2.761 3.470 -1.096 1.00 97.94 92 LYS A C 1
ATOM 685 O O . LYS A 1 92 ? -2.617 3.140 0.076 1.00 97.94 92 LYS A O 1
ATOM 690 N N . ALA A 1 93 ? -3.844 4.107 -1.537 1.00 98.00 93 ALA A N 1
ATOM 691 C CA . ALA A 1 93 ? -4.961 4.470 -0.672 1.00 98.00 93 ALA A CA 1
ATOM 692 C C . ALA A 1 93 ? -5.656 3.219 -0.099 1.00 98.00 93 ALA A C 1
ATOM 694 O O . ALA A 1 93 ? -5.825 3.101 1.113 1.00 98.00 93 ALA A O 1
ATOM 695 N N . ARG A 1 94 ? -5.981 2.247 -0.959 1.00 98.44 94 ARG A N 1
ATOM 696 C CA . ARG A 1 94 ? -6.594 0.963 -0.579 1.00 98.44 94 ARG A CA 1
ATOM 697 C C . ARG A 1 94 ? -5.756 0.195 0.439 1.00 98.44 94 ARG A C 1
ATOM 699 O O . ARG A 1 94 ? -6.258 -0.170 1.500 1.00 98.44 94 ARG A O 1
ATOM 706 N N . ILE A 1 95 ? -4.475 0.008 0.130 1.00 98.12 95 ILE A N 1
ATOM 707 C CA . ILE A 1 95 ? -3.538 -0.750 0.959 1.00 98.12 95 ILE A CA 1
ATOM 708 C C . ILE A 1 95 ? -3.333 -0.043 2.294 1.00 98.12 95 ILE A C 1
ATOM 710 O O . ILE A 1 95 ? -3.441 -0.694 3.324 1.00 98.12 95 ILE A O 1
ATOM 714 N N . ALA A 1 96 ? -3.145 1.282 2.298 1.00 97.38 96 ALA A N 1
ATOM 715 C CA . ALA A 1 96 ? -2.996 2.050 3.532 1.00 97.38 96 ALA A CA 1
ATOM 716 C C . ALA A 1 96 ? -4.230 1.963 4.443 1.00 97.38 96 ALA A C 1
ATOM 718 O O . ALA A 1 96 ? -4.077 1.879 5.657 1.00 97.38 96 ALA A O 1
ATOM 719 N N . ALA A 1 97 ? -5.449 1.987 3.893 1.00 98.12 97 ALA A N 1
ATOM 720 C CA . ALA A 1 97 ? -6.657 1.844 4.704 1.00 98.12 97 ALA A CA 1
ATOM 721 C C . ALA A 1 97 ? -6.830 0.424 5.251 1.00 98.12 97 ALA A C 1
ATOM 723 O O . ALA A 1 97 ? -7.156 0.268 6.427 1.00 98.12 97 ALA A O 1
ATOM 724 N N . LEU A 1 98 ? -6.588 -0.601 4.428 1.00 98.50 98 LEU A N 1
ATOM 725 C CA . LEU A 1 98 ? -6.671 -1.995 4.858 1.00 98.50 98 LEU A CA 1
ATOM 726 C C . LEU A 1 98 ? -5.643 -2.302 5.953 1.00 98.50 98 LEU A C 1
ATOM 728 O O . LEU A 1 98 ? -6.014 -2.837 6.997 1.00 98.50 98 LEU A O 1
ATOM 732 N N . THR A 1 99 ? -4.377 -1.926 5.746 1.00 98.12 99 THR A N 1
ATOM 733 C CA . THR A 1 99 ? -3.306 -2.148 6.726 1.00 98.12 99 THR A CA 1
ATOM 734 C C . THR A 1 99 ? -3.559 -1.359 8.008 1.00 98.12 99 THR A C 1
ATOM 736 O O . THR A 1 99 ? -3.432 -1.929 9.087 1.00 98.12 99 THR A O 1
ATOM 739 N N . ALA A 1 100 ? -4.026 -0.107 7.915 1.00 98.19 100 ALA A N 1
ATOM 740 C CA . ALA A 1 100 ? -4.379 0.696 9.088 1.00 98.19 100 ALA A CA 1
ATOM 741 C C . ALA A 1 100 ? -5.511 0.071 9.906 1.00 98.19 100 ALA A C 1
ATOM 743 O O . ALA A 1 100 ? -5.428 0.027 11.131 1.00 98.19 100 ALA A O 1
ATOM 744 N N . LEU A 1 101 ? -6.564 -0.437 9.259 1.00 98.44 101 LEU A N 1
ATOM 745 C CA . LEU A 1 101 ? -7.636 -1.139 9.969 1.00 98.44 101 LEU A CA 1
ATOM 746 C C . LEU A 1 101 ? -7.131 -2.441 10.584 1.00 98.44 101 LEU A C 1
ATOM 748 O O . LEU A 1 101 ? -7.500 -2.760 11.710 1.00 98.44 101 LEU A O 1
ATOM 752 N N . AL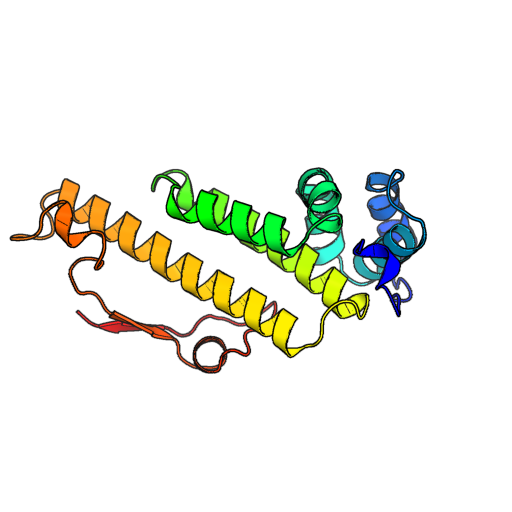A A 1 102 ? -6.276 -3.182 9.883 1.00 98.25 102 ALA A N 1
ATOM 753 C CA . ALA A 1 102 ? -5.726 -4.420 10.411 1.00 98.25 102 ALA A CA 1
ATOM 754 C C . ALA A 1 102 ? -4.833 -4.179 11.641 1.00 98.25 102 ALA A C 1
ATOM 756 O O . ALA A 1 102 ? -4.946 -4.900 12.631 1.00 98.25 102 ALA A O 1
ATOM 757 N N . ASP A 1 103 ? -4.006 -3.136 11.609 1.00 98.12 103 ASP A N 1
ATOM 758 C CA . ASP A 1 103 ? -3.135 -2.707 12.706 1.00 98.12 103 ASP A CA 1
ATOM 759 C C . ASP A 1 103 ? -3.946 -2.208 13.918 1.00 98.12 103 ASP A C 1
ATOM 761 O O . ASP A 1 103 ? -3.880 -2.756 15.030 1.00 98.12 103 ASP A O 1
ATOM 765 N N . LEU A 1 104 ? -4.811 -1.213 13.686 1.00 98.25 104 LEU A N 1
ATOM 766 C CA . LEU A 1 104 ? -5.654 -0.614 14.721 1.00 98.25 104 LEU A CA 1
ATOM 767 C C . LEU A 1 104 ? -6.635 -1.626 15.311 1.00 98.25 104 LEU A C 1
ATOM 769 O O . LEU A 1 104 ? -6.915 -1.558 16.502 1.00 98.25 104 LEU A O 1
ATOM 773 N N . GLY A 1 105 ? -7.117 -2.573 14.505 1.00 98.12 105 GLY A N 1
ATOM 774 C CA . GLY A 1 105 ? -7.992 -3.665 14.923 1.00 98.12 105 GLY A CA 1
ATOM 775 C C . GLY A 1 105 ? -7.280 -4.783 15.684 1.00 98.12 105 GLY A C 1
ATOM 776 O O . GLY A 1 105 ? -7.943 -5.646 16.260 1.00 98.12 105 GLY A O 1
ATOM 777 N N . GLY A 1 106 ? -5.941 -4.795 15.683 1.00 97.94 106 GLY A N 1
ATOM 778 C CA . GLY A 1 106 ? -5.136 -5.898 16.212 1.00 97.94 106 GLY A CA 1
ATOM 779 C C . GLY A 1 106 ? -5.328 -7.207 15.438 1.00 97.94 106 GLY A C 1
ATOM 780 O O . GLY A 1 106 ? -5.207 -8.282 16.018 1.00 97.94 106 GLY A O 1
ATOM 781 N N . VAL A 1 107 ? -5.684 -7.111 14.154 1.00 98.12 107 VAL A N 1
ATOM 782 C CA . VAL A 1 107 ? -5.899 -8.241 13.239 1.00 98.12 107 VAL A CA 1
ATOM 783 C C . VAL A 1 107 ? -4.571 -8.744 12.680 1.00 98.12 107 VAL A C 1
ATOM 785 O O . VAL A 1 107 ? -4.407 -9.953 12.505 1.00 98.12 107 VAL A O 1
ATOM 788 N N . TRP A 1 108 ? -3.640 -7.830 12.392 1.00 97.88 108 TRP A N 1
ATOM 789 C CA . TRP A 1 108 ? -2.298 -8.145 11.900 1.00 97.88 108 TRP A CA 1
ATOM 790 C C . TRP A 1 108 ? -1.228 -7.766 12.927 1.00 97.88 108 TRP A C 1
ATOM 792 O O . TRP A 1 108 ? -1.371 -6.743 13.603 1.00 97.88 108 TRP A O 1
ATOM 802 N N . PRO A 1 109 ? -0.152 -8.565 13.046 1.00 97.25 109 PRO A N 1
ATOM 803 C CA . PRO A 1 109 ? 1.046 -8.147 13.757 1.00 97.25 109 PRO A CA 1
ATOM 804 C C . PRO A 1 109 ? 1.765 -7.028 12.986 1.00 97.25 109 PRO A C 1
ATOM 806 O O . PRO A 1 109 ? 1.560 -6.855 11.779 1.00 97.25 109 PRO A O 1
ATOM 809 N N . LEU A 1 110 ? 2.622 -6.278 13.682 1.00 96.56 110 LEU A N 1
ATOM 810 C CA . LEU A 1 110 ? 3.328 -5.124 13.116 1.00 96.56 110 LEU A CA 1
ATOM 811 C C . LEU A 1 110 ? 4.155 -5.509 11.883 1.00 96.56 110 LEU A C 1
ATOM 813 O O . LEU A 1 110 ? 4.128 -4.802 10.882 1.00 96.56 110 LEU A O 1
ATOM 817 N N . GLU A 1 111 ? 4.824 -6.656 11.930 1.00 97.19 111 GLU A N 1
ATOM 818 C CA . GLU A 1 111 ? 5.681 -7.168 10.861 1.00 97.19 111 GLU A CA 1
ATOM 819 C C . GLU A 1 111 ? 4.892 -7.409 9.569 1.00 97.19 111 GLU A C 1
ATOM 821 O O . GLU A 1 111 ? 5.380 -7.142 8.474 1.00 97.19 111 GLU A O 1
ATOM 826 N N . GLN A 1 112 ? 3.640 -7.866 9.682 1.00 98.00 112 GLN A N 1
ATOM 827 C CA . GLN A 1 112 ? 2.773 -8.045 8.519 1.00 98.00 112 GLN A CA 1
ATOM 828 C C . GLN A 1 112 ? 2.322 -6.695 7.946 1.00 98.00 112 GLN A C 1
ATOM 830 O O . GLN A 1 112 ? 2.233 -6.542 6.728 1.00 98.00 112 GLN A O 1
ATOM 835 N N . VAL A 1 113 ? 2.054 -5.706 8.803 1.00 98.25 113 VAL A N 1
ATOM 836 C CA . VAL A 1 113 ? 1.683 -4.346 8.384 1.00 98.25 113 VAL A CA 1
ATOM 837 C C . VAL A 1 113 ? 2.834 -3.695 7.617 1.00 98.25 113 VAL A C 1
ATOM 839 O O . VAL A 1 113 ? 2.635 -3.241 6.490 1.00 98.25 113 VAL A O 1
ATOM 842 N N . THR A 1 114 ? 4.037 -3.679 8.193 1.00 98.00 114 THR A N 1
ATOM 843 C CA . THR A 1 114 ? 5.208 -3.061 7.559 1.00 98.00 114 THR A CA 1
ATOM 844 C C . THR A 1 114 ? 5.686 -3.842 6.341 1.00 98.00 114 THR A C 1
ATOM 846 O O . THR A 1 114 ? 6.065 -3.234 5.339 1.00 98.00 114 THR A O 1
ATOM 849 N N . GLY A 1 115 ? 5.597 -5.175 6.379 1.00 98.19 115 GLY A N 1
ATOM 850 C CA . GLY A 1 115 ? 5.872 -6.042 5.236 1.00 98.19 115 GLY A CA 1
ATOM 851 C C . GLY A 1 115 ? 4.952 -5.724 4.059 1.00 98.19 115 GLY A C 1
ATOM 852 O O . GLY A 1 115 ? 5.439 -5.402 2.984 1.00 98.19 115 GLY A O 1
ATOM 853 N N . THR A 1 116 ? 3.636 -5.658 4.286 1.00 98.44 116 THR A N 1
ATOM 854 C CA . THR A 1 116 ? 2.655 -5.313 3.236 1.00 98.44 116 THR A CA 1
ATOM 855 C C . THR A 1 116 ? 2.926 -3.933 2.626 1.00 98.44 116 THR A C 1
ATOM 857 O O . THR A 1 116 ? 2.835 -3.749 1.412 1.00 98.44 116 THR A O 1
ATOM 860 N N . LEU A 1 117 ? 3.265 -2.938 3.456 1.00 98.25 117 LEU A N 1
ATOM 861 C CA . LEU A 1 117 ? 3.612 -1.597 2.973 1.00 98.25 117 LEU A CA 1
ATOM 862 C C . LEU A 1 117 ? 4.904 -1.605 2.143 1.00 98.25 117 LEU A C 1
ATOM 864 O O . LEU A 1 117 ? 4.972 -0.919 1.123 1.00 98.25 117 LEU A O 1
ATOM 868 N N . THR A 1 118 ? 5.904 -2.383 2.565 1.00 98.19 118 THR A N 1
ATOM 869 C CA . THR A 1 118 ? 7.182 -2.528 1.856 1.00 98.19 118 THR A CA 1
ATOM 870 C C . THR A 1 118 ? 6.996 -3.251 0.525 1.00 98.19 118 THR A C 1
ATOM 872 O O . THR A 1 118 ? 7.451 -2.749 -0.495 1.00 98.19 118 THR A O 1
ATOM 875 N N . GLU A 1 119 ? 6.278 -4.374 0.509 1.00 98.19 119 GLU A N 1
ATOM 876 C CA . GLU A 1 119 ? 5.966 -5.143 -0.702 1.00 98.19 119 GLU A CA 1
ATOM 877 C C . GLU A 1 119 ? 5.245 -4.285 -1.742 1.00 98.19 119 GLU A C 1
ATOM 879 O O . GLU A 1 119 ? 5.577 -4.314 -2.925 1.00 98.19 119 GLU A O 1
ATOM 884 N N . PHE A 1 120 ? 4.283 -3.466 -1.307 1.00 98.50 120 PHE A N 1
ATOM 885 C CA . PHE A 1 120 ? 3.618 -2.536 -2.211 1.00 98.50 120 PHE A CA 1
ATOM 886 C C . PHE A 1 120 ? 4.577 -1.477 -2.770 1.00 98.50 120 PHE A C 1
ATOM 888 O O . PHE A 1 120 ? 4.495 -1.147 -3.953 1.00 98.50 120 PHE A O 1
ATOM 895 N N . ALA A 1 121 ? 5.465 -0.925 -1.939 1.00 98.12 121 ALA A N 1
ATOM 896 C CA . ALA A 1 121 ? 6.452 0.048 -2.392 1.00 98.12 121 ALA A CA 1
ATOM 897 C C . ALA A 1 121 ? 7.426 -0.561 -3.411 1.00 98.12 121 ALA A C 1
ATOM 899 O O . ALA A 1 121 ? 7.699 0.068 -4.432 1.00 98.12 121 ALA A O 1
ATOM 900 N N . ASP A 1 122 ? 7.885 -1.787 -3.166 1.00 97.94 122 ASP A N 1
ATOM 901 C CA . ASP A 1 122 ? 8.767 -2.532 -4.064 1.00 97.94 122 ASP A CA 1
ATOM 902 C C . ASP A 1 122 ? 8.095 -2.799 -5.413 1.00 97.94 122 ASP A C 1
ATOM 904 O O . ASP A 1 122 ? 8.596 -2.382 -6.459 1.00 97.94 122 ASP A O 1
ATOM 908 N N . LEU A 1 123 ? 6.870 -3.335 -5.384 1.00 98.44 123 LEU A N 1
ATOM 909 C CA . LEU A 1 123 ? 6.068 -3.532 -6.586 1.00 98.44 123 LEU A CA 1
ATOM 910 C C . LEU A 1 123 ? 5.858 -2.220 -7.347 1.00 98.44 123 LEU A C 1
ATOM 912 O O . LEU A 1 123 ? 5.975 -2.194 -8.569 1.00 98.44 123 LEU A O 1
ATOM 916 N N . ALA A 1 124 ? 5.540 -1.125 -6.648 1.00 98.31 124 ALA A N 1
ATOM 917 C CA . ALA A 1 124 ? 5.318 0.177 -7.266 1.00 98.31 124 ALA A CA 1
ATOM 918 C C . ALA A 1 124 ? 6.562 0.684 -8.011 1.00 98.31 124 ALA A C 1
ATOM 920 O O . ALA A 1 124 ? 6.424 1.262 -9.094 1.00 98.31 124 ALA A O 1
ATOM 921 N N . VAL A 1 125 ? 7.757 0.461 -7.455 1.00 98.00 125 VAL A N 1
ATOM 922 C CA . VAL A 1 125 ? 9.032 0.771 -8.111 1.00 98.00 125 VAL A CA 1
ATOM 923 C C . VAL A 1 125 ? 9.233 -0.129 -9.326 1.00 98.00 125 VAL A C 1
ATOM 925 O O . VAL A 1 125 ? 9.471 0.394 -10.416 1.00 98.00 125 VAL A O 1
ATOM 928 N N . GLU A 1 126 ? 9.062 -1.443 -9.176 1.00 97.75 126 GLU A N 1
ATOM 929 C CA . GLU A 1 126 ? 9.250 -2.422 -10.251 1.00 97.75 126 GLU A CA 1
ATOM 930 C C . GLU A 1 126 ? 8.372 -2.109 -11.471 1.00 97.75 126 GLU A C 1
ATOM 932 O O . GLU A 1 126 ? 8.879 -1.945 -12.584 1.00 97.75 126 GLU A O 1
ATOM 937 N N . VAL A 1 127 ? 7.055 -1.971 -11.276 1.00 98.38 127 VAL A N 1
ATOM 938 C CA . VAL A 1 127 ? 6.121 -1.742 -12.391 1.00 98.38 127 VAL A CA 1
ATOM 939 C C . VAL A 1 127 ? 6.356 -0.388 -13.055 1.00 98.38 127 VAL A C 1
ATOM 941 O O . VAL A 1 127 ? 6.238 -0.267 -14.273 1.00 98.38 127 VAL A O 1
ATOM 944 N N . SER A 1 128 ? 6.738 0.630 -12.274 1.00 97.75 128 SER A N 1
ATOM 945 C CA . SER A 1 128 ? 7.064 1.956 -12.807 1.00 97.75 128 SER A CA 1
ATOM 946 C C . SER A 1 128 ? 8.318 1.905 -13.664 1.00 97.75 128 SER A C 1
ATOM 948 O O . SER A 1 128 ? 8.327 2.453 -14.766 1.00 97.75 128 SER A O 1
ATOM 950 N N . LEU A 1 129 ? 9.358 1.227 -13.182 1.00 97.12 129 LEU A N 1
ATOM 951 C CA . LEU A 1 129 ? 10.623 1.099 -13.885 1.00 97.12 129 LEU A CA 1
ATOM 952 C C . LEU A 1 129 ? 10.434 0.358 -15.214 1.00 97.12 129 LEU A C 1
ATOM 954 O O . LEU A 1 129 ? 10.787 0.897 -16.263 1.00 97.12 129 LEU A O 1
ATOM 958 N N . LYS A 1 130 ? 9.795 -0.819 -15.191 1.00 97.56 130 LYS A N 1
ATOM 959 C CA . LYS A 1 130 ? 9.534 -1.614 -16.402 1.00 97.56 130 LYS A CA 1
ATOM 960 C C . LYS A 1 130 ? 8.691 -0.850 -17.421 1.00 97.56 130 LYS A C 1
ATOM 962 O O . LYS A 1 130 ? 9.038 -0.812 -18.600 1.00 97.56 130 LYS A O 1
ATOM 967 N N . ALA A 1 131 ? 7.621 -0.183 -16.981 1.00 97.50 131 ALA A N 1
ATOM 968 C CA . ALA A 1 131 ? 6.748 0.573 -17.878 1.00 97.50 131 ALA A CA 1
ATOM 969 C C . ALA A 1 131 ? 7.459 1.774 -18.528 1.00 97.50 131 ALA A C 1
ATOM 971 O O . ALA A 1 131 ? 7.248 2.053 -19.712 1.00 97.50 131 ALA A O 1
ATOM 972 N N . LEU A 1 132 ? 8.308 2.482 -17.776 1.00 96.81 132 LEU A N 1
ATOM 973 C CA . LEU A 1 132 ? 9.075 3.619 -18.291 1.00 96.81 132 LEU A CA 1
ATOM 974 C C . LEU A 1 132 ? 10.174 3.168 -19.257 1.00 96.81 132 LEU A C 1
ATOM 976 O O . LEU A 1 132 ? 10.298 3.743 -20.338 1.00 96.81 132 LEU A O 1
ATOM 980 N N . VAL A 1 133 ? 10.915 2.108 -18.922 1.00 96.69 133 VAL A N 1
ATOM 981 C CA . VAL A 1 133 ? 11.922 1.524 -19.821 1.00 96.69 133 VAL A CA 1
ATOM 982 C C . VAL A 1 133 ? 11.270 1.042 -21.115 1.00 96.69 133 VAL A C 1
ATOM 984 O O . VAL A 1 133 ? 11.723 1.415 -22.196 1.00 96.69 133 VAL A O 1
ATOM 987 N N . ALA A 1 134 ? 10.150 0.316 -21.038 1.00 96.75 134 ALA A N 1
ATOM 988 C CA . ALA A 1 134 ? 9.406 -0.127 -22.219 1.00 96.75 134 ALA A CA 1
ATOM 989 C C . ALA A 1 134 ? 9.014 1.034 -23.146 1.00 96.75 134 ALA A C 1
ATOM 991 O O . ALA A 1 134 ? 9.086 0.917 -24.373 1.00 96.75 134 ALA A O 1
ATOM 992 N N . ALA A 1 135 ? 8.620 2.177 -22.578 1.00 97.00 135 ALA A N 1
ATOM 993 C CA . ALA A 1 135 ? 8.281 3.358 -23.361 1.00 97.00 135 ALA A CA 1
ATOM 994 C C . ALA A 1 135 ? 9.498 3.966 -24.072 1.00 97.00 135 ALA A C 1
ATOM 996 O O . ALA A 1 135 ? 9.377 4.377 -25.229 1.00 97.00 135 ALA A O 1
ATOM 997 N N . GLU A 1 136 ? 10.662 3.997 -23.427 1.00 97.12 136 GLU A N 1
ATOM 998 C CA . GLU A 1 136 ? 11.894 4.513 -24.030 1.00 97.12 136 GLU A CA 1
ATOM 999 C C . GLU A 1 136 ? 12.477 3.557 -25.086 1.00 97.12 136 GLU A C 1
ATOM 1001 O O . GLU A 1 136 ? 12.911 4.022 -26.146 1.00 97.12 136 GLU A O 1
ATOM 1006 N N . ILE A 1 137 ? 12.371 2.236 -24.889 1.00 96.69 137 ILE A N 1
ATOM 1007 C CA . ILE A 1 137 ? 12.664 1.228 -25.927 1.00 96.69 137 ILE A CA 1
ATOM 1008 C C . ILE A 1 137 ? 11.770 1.464 -27.148 1.00 96.69 137 ILE A C 1
ATOM 1010 O O . ILE A 1 137 ? 12.264 1.613 -28.266 1.00 96.69 137 ILE A O 1
ATOM 1014 N N . LYS A 1 138 ? 10.451 1.601 -26.950 1.00 95.94 138 LYS A N 1
ATOM 1015 C CA . LYS A 1 138 ? 9.489 1.851 -28.039 1.00 95.94 138 LYS A CA 1
ATOM 1016 C C . LYS A 1 138 ? 9.775 3.147 -28.807 1.00 95.94 138 LYS A C 1
ATOM 1018 O O . LYS A 1 138 ? 9.476 3.240 -29.996 1.00 95.94 138 LYS A O 1
ATOM 1023 N N . ARG A 1 139 ? 10.346 4.155 -28.144 1.00 96.69 139 ARG A N 1
ATOM 1024 C CA . ARG A 1 139 ? 10.769 5.426 -28.756 1.00 96.69 139 ARG A CA 1
ATOM 1025 C C . ARG A 1 139 ? 12.126 5.345 -29.466 1.00 96.69 139 ARG A C 1
ATOM 1027 O O . ARG A 1 139 ? 12.545 6.345 -30.050 1.00 96.69 139 ARG A O 1
ATOM 1034 N N . GLY A 1 140 ? 12.819 4.206 -29.399 1.00 95.69 140 GLY A N 1
ATOM 1035 C CA . GLY A 1 140 ? 14.173 4.034 -29.926 1.00 95.69 140 GLY A CA 1
ATOM 1036 C C . GLY A 1 140 ? 15.222 4.845 -29.162 1.00 95.69 140 GLY A C 1
ATOM 1037 O O . GLY A 1 140 ? 16.234 5.238 -29.739 1.00 95.69 140 GLY A O 1
ATOM 1038 N N . LYS A 1 141 ? 14.965 5.164 -27.886 1.00 96.50 141 LYS A N 1
ATOM 1039 C CA . LYS A 1 141 ? 15.863 5.965 -27.037 1.00 96.50 141 LYS A CA 1
ATOM 1040 C C . LYS A 1 141 ? 16.892 5.134 -26.281 1.00 96.50 141 LYS A C 1
ATOM 1042 O O . LYS A 1 141 ? 17.820 5.713 -25.726 1.00 96.50 141 LYS A O 1
ATOM 1047 N N . LEU A 1 142 ? 16.768 3.809 -26.327 1.00 94.12 142 LEU A N 1
ATOM 1048 C CA . LEU A 1 142 ? 17.708 2.850 -25.754 1.00 94.12 142 LEU A CA 1
ATOM 1049 C C . LEU A 1 142 ? 18.280 1.964 -26.879 1.00 94.12 142 LEU A C 1
ATOM 1051 O O . LEU A 1 142 ? 17.691 0.935 -27.214 1.00 94.12 142 LEU A O 1
ATOM 1055 N N . PRO A 1 143 ? 19.376 2.389 -27.543 1.00 91.44 143 PRO A N 1
ATOM 1056 C CA . PRO A 1 143 ? 19.972 1.641 -28.646 1.00 91.44 143 PRO A CA 1
ATOM 1057 C C . PRO A 1 143 ? 20.436 0.250 -28.210 1.00 91.44 143 PRO A C 1
ATOM 1059 O O . PRO A 1 143 ? 21.079 0.107 -27.176 1.00 91.44 143 PRO A O 1
ATOM 1062 N N . GLY A 1 144 ? 20.154 -0.762 -29.030 1.00 93.06 144 GLY A N 1
ATOM 1063 C CA . GLY A 1 144 ? 20.534 -2.149 -28.746 1.00 93.06 144 GLY A CA 1
ATOM 1064 C C . GLY A 1 144 ? 19.575 -2.902 -27.823 1.00 93.06 144 GLY A C 1
ATOM 1065 O O . GLY A 1 144 ? 19.784 -4.093 -27.634 1.00 93.06 144 GLY A O 1
ATOM 1066 N N . MET A 1 145 ? 18.527 -2.246 -27.310 1.00 95.81 145 MET A N 1
ATOM 1067 C CA . MET A 1 145 ? 17.475 -2.882 -26.513 1.00 95.81 145 MET A CA 1
ATOM 1068 C C . MET A 1 145 ? 16.198 -3.104 -27.332 1.00 95.81 145 MET A C 1
ATOM 1070 O O . MET A 1 145 ? 15.842 -2.294 -28.195 1.00 95.81 145 MET A O 1
ATOM 1074 N N . GLY A 1 146 ? 15.496 -4.197 -27.043 1.00 95.81 146 GLY A N 1
ATOM 1075 C CA . GLY A 1 146 ? 14.229 -4.597 -27.643 1.00 95.81 146 GLY A CA 1
ATOM 1076 C C . GLY A 1 146 ? 13.175 -4.994 -26.601 1.00 95.81 146 GLY A C 1
ATOM 1077 O O . GLY A 1 146 ? 13.389 -4.844 -25.402 1.00 95.81 146 GLY A O 1
ATOM 1078 N N . PRO A 1 147 ? 12.002 -5.485 -27.038 1.00 94.06 147 PRO A N 1
ATOM 1079 C CA . PRO A 1 147 ? 10.913 -5.865 -26.134 1.00 94.06 147 PRO A CA 1
ATOM 1080 C C . PRO A 1 147 ? 11.311 -6.873 -25.048 1.00 94.06 147 PRO A C 1
ATOM 1082 O O . PRO A 1 147 ? 10.806 -6.779 -23.933 1.00 94.06 147 PRO A O 1
ATOM 1085 N N . ASP A 1 148 ? 12.239 -7.782 -25.351 1.00 95.88 148 ASP A N 1
ATOM 1086 C CA . ASP A 1 148 ? 12.706 -8.816 -24.418 1.00 95.88 148 ASP A CA 1
ATOM 1087 C C . ASP A 1 148 ? 13.521 -8.236 -23.243 1.00 95.88 148 ASP A C 1
ATOM 1089 O O . ASP A 1 148 ? 13.635 -8.865 -22.194 1.00 95.88 148 ASP A O 1
ATOM 1093 N N . ASP A 1 149 ? 14.036 -7.008 -23.373 1.00 96.44 149 ASP A N 1
ATOM 1094 C CA . ASP A 1 149 ? 14.792 -6.321 -22.318 1.00 96.44 149 ASP A CA 1
ATOM 1095 C C . ASP A 1 149 ? 13.886 -5.607 -21.299 1.00 96.44 149 ASP A C 1
ATOM 1097 O O . ASP A 1 149 ? 14.358 -5.103 -20.279 1.00 96.44 149 ASP A O 1
ATOM 1101 N N . VAL A 1 150 ? 12.571 -5.544 -21.536 1.00 95.44 150 VAL A N 1
ATOM 1102 C CA . VAL A 1 150 ? 11.624 -4.868 -20.631 1.00 95.44 150 VAL A CA 1
ATOM 1103 C C . VAL A 1 150 ? 11.528 -5.577 -19.282 1.00 95.44 150 VAL A C 1
ATOM 1105 O O . VAL A 1 150 ? 11.463 -4.913 -18.246 1.00 95.44 150 VAL A O 1
ATOM 1108 N N . ASP A 1 151 ? 11.557 -6.909 -19.276 1.00 94.06 151 ASP A N 1
ATOM 1109 C CA . ASP A 1 151 ? 11.376 -7.706 -18.058 1.00 94.06 151 ASP A CA 1
ATOM 1110 C C . ASP A 1 151 ? 12.503 -7.501 -17.042 1.00 94.06 151 ASP A C 1
ATOM 1112 O O . ASP A 1 151 ? 12.271 -7.595 -15.834 1.00 94.06 151 ASP A O 1
ATOM 1116 N N . THR A 1 152 ? 13.701 -7.162 -17.522 1.00 94.81 152 THR A N 1
ATOM 1117 C CA . THR A 1 152 ? 14.874 -6.815 -16.707 1.00 94.81 152 THR A CA 1
ATOM 1118 C C . THR A 1 152 ? 15.068 -5.305 -16.575 1.00 94.81 152 THR A C 1
ATOM 1120 O O . THR A 1 152 ? 16.108 -4.865 -16.088 1.00 94.81 152 THR A O 1
ATOM 1123 N N . ALA A 1 153 ? 14.097 -4.504 -17.031 1.00 95.44 153 ALA A N 1
ATOM 1124 C CA . ALA A 1 153 ? 14.193 -3.051 -17.099 1.00 95.44 153 ALA A CA 1
ATOM 1125 C C . ALA A 1 153 ? 15.481 -2.559 -1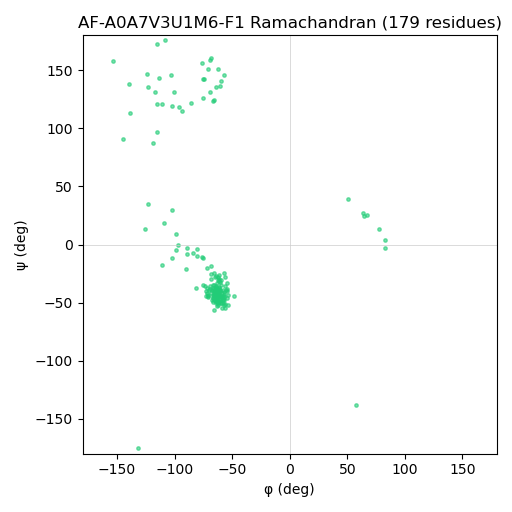7.791 1.00 95.44 153 ALA A C 1
ATOM 1127 O O . ALA A 1 153 ? 16.098 -1.586 -17.360 1.00 95.44 153 ALA A O 1
ATOM 1128 N N . GLY A 1 154 ? 15.916 -3.240 -18.854 1.00 93.44 154 GLY A N 1
ATOM 1129 C CA . GLY A 1 154 ? 17.138 -2.897 -19.581 1.00 93.44 154 GLY A CA 1
ATOM 1130 C C . GLY A 1 154 ? 18.411 -3.048 -18.744 1.00 93.44 154 GLY A C 1
ATOM 1131 O O . GLY A 1 154 ? 19.393 -2.362 -19.007 1.00 93.44 154 GLY A O 1
ATOM 1132 N N . GLY A 1 155 ? 18.390 -3.896 -17.710 1.00 93.81 155 GLY A N 1
ATOM 1133 C CA . GLY A 1 155 ? 19.507 -4.092 -16.782 1.00 93.81 155 GLY A CA 1
ATOM 1134 C C . GLY A 1 155 ? 19.598 -3.054 -15.660 1.00 93.81 155 GLY A C 1
ATOM 1135 O O . GLY A 1 155 ? 20.540 -3.114 -14.869 1.00 93.81 155 GLY A O 1
ATOM 1136 N N . MET A 1 156 ? 18.638 -2.126 -15.553 1.00 95.12 156 MET A N 1
ATOM 1137 C CA . MET A 1 156 ? 18.597 -1.176 -14.442 1.00 95.12 156 MET A CA 1
ATOM 1138 C C . MET A 1 156 ? 18.379 -1.894 -13.106 1.00 95.12 156 MET A C 1
ATOM 1140 O O . MET A 1 156 ? 17.492 -2.735 -12.965 1.00 95.12 156 MET A O 1
ATOM 1144 N N . VAL A 1 157 ? 19.147 -1.493 -12.096 1.00 95.81 157 VAL A N 1
ATOM 1145 C CA . VAL A 1 157 ? 19.037 -1.992 -10.722 1.00 95.81 157 VAL A CA 1
ATOM 1146 C C . VAL A 1 157 ? 18.645 -0.845 -9.802 1.00 95.81 157 VAL A C 1
ATOM 1148 O O . VAL A 1 157 ? 19.259 0.220 -9.827 1.00 95.81 157 VAL A O 1
ATOM 1151 N N . VAL A 1 158 ? 17.637 -1.067 -8.958 1.00 97.31 158 VAL A N 1
ATOM 1152 C CA . VAL A 1 158 ? 17.225 -0.112 -7.924 1.00 97.31 158 VAL A CA 1
ATOM 1153 C C . VAL A 1 158 ? 17.473 -0.730 -6.557 1.00 97.31 158 VAL A C 1
ATOM 1155 O O . VAL A 1 158 ? 16.932 -1.784 -6.237 1.00 97.31 158 VAL A O 1
ATOM 1158 N N . LEU A 1 159 ? 18.300 -0.073 -5.748 1.00 97.50 159 LEU A N 1
ATOM 1159 C CA . LEU A 1 159 ? 18.556 -0.461 -4.368 1.00 97.50 159 LEU A CA 1
ATOM 1160 C C . LEU A 1 159 ? 17.667 0.361 -3.440 1.00 97.50 159 LEU A C 1
ATOM 1162 O O . LEU A 1 159 ? 17.786 1.589 -3.383 1.00 97.50 159 LEU A O 1
ATOM 1166 N N . ALA A 1 160 ? 16.795 -0.330 -2.711 1.00 97.19 160 ALA A N 1
ATOM 1167 C CA . ALA A 1 160 ? 16.013 0.253 -1.635 1.00 97.19 160 ALA A CA 1
ATOM 1168 C C . ALA A 1 160 ? 16.890 0.462 -0.397 1.00 97.19 160 ALA A C 1
ATOM 1170 O O . ALA A 1 160 ? 17.531 -0.464 0.099 1.00 97.19 160 ALA A O 1
ATOM 1171 N N . MET A 1 161 ? 16.898 1.686 0.114 1.00 96.25 161 MET A N 1
ATOM 1172 C CA . MET A 1 161 ? 17.640 2.088 1.302 1.00 96.25 161 MET A CA 1
ATOM 1173 C C . MET A 1 161 ? 16.676 2.348 2.468 1.00 96.25 161 MET A C 1
ATOM 1175 O O . MET A 1 161 ? 15.449 2.269 2.333 1.00 96.25 161 MET A O 1
ATOM 1179 N N . GLY A 1 162 ? 17.236 2.636 3.644 1.00 95.25 162 GLY A N 1
ATOM 1180 C CA . GLY A 1 162 ? 16.456 3.008 4.824 1.00 95.25 162 GLY A CA 1
ATOM 1181 C C . GLY A 1 162 ? 15.434 1.939 5.220 1.00 95.25 162 GLY A C 1
ATOM 1182 O O . GLY A 1 162 ? 15.719 0.743 5.188 1.00 95.25 162 GLY A O 1
AT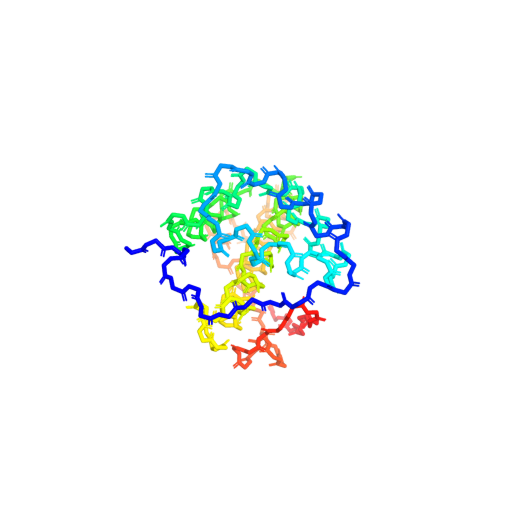OM 1183 N N . LYS A 1 163 ? 14.225 2.377 5.587 1.00 94.94 163 LYS A N 1
ATOM 1184 C CA . LYS A 1 163 ? 13.160 1.486 6.079 1.00 94.94 163 LYS A CA 1
ATOM 1185 C C . LYS A 1 163 ? 12.630 0.527 5.024 1.00 94.94 163 LYS A C 1
ATOM 1187 O O . LYS A 1 163 ? 12.279 -0.597 5.362 1.00 94.94 163 LYS A O 1
ATOM 1192 N N . MET A 1 164 ? 12.575 0.963 3.763 1.00 95.94 164 MET A N 1
ATOM 1193 C CA . MET A 1 164 ? 12.189 0.077 2.665 1.00 95.94 164 MET A CA 1
ATOM 1194 C C . MET A 1 164 ? 13.220 -1.047 2.522 1.00 95.94 164 MET A C 1
ATOM 1196 O O . MET A 1 164 ? 12.847 -2.214 2.528 1.00 95.94 164 MET A O 1
ATOM 1200 N N . GLY A 1 165 ? 14.513 -0.700 2.489 1.00 94.81 165 GLY A N 1
ATOM 1201 C CA . GLY A 1 165 ? 15.600 -1.683 2.427 1.00 94.81 165 GLY A CA 1
ATOM 1202 C C . GLY A 1 165 ? 15.658 -2.627 3.633 1.00 94.81 165 GLY A C 1
ATOM 1203 O O . GLY A 1 165 ? 16.118 -3.758 3.508 1.00 94.81 165 GLY A O 1
ATOM 1204 N N . ALA A 1 166 ? 15.162 -2.186 4.791 1.00 95.62 166 ALA A N 1
ATOM 1205 C CA . ALA A 1 166 ? 15.075 -2.987 6.010 1.00 95.62 166 ALA A CA 1
ATOM 1206 C C . ALA A 1 166 ? 13.767 -3.797 6.155 1.00 95.62 166 ALA A C 1
ATOM 1208 O O . ALA A 1 166 ? 13.635 -4.552 7.115 1.00 95.62 166 ALA A O 1
ATOM 1209 N N . GLY A 1 167 ? 12.803 -3.675 5.233 1.00 95.56 167 GLY A N 1
ATOM 1210 C CA . GLY A 1 167 ? 11.533 -4.414 5.311 1.00 95.56 167 GLY A CA 1
ATOM 1211 C C . GLY A 1 167 ? 10.513 -3.858 6.313 1.00 95.56 167 GLY A C 1
ATOM 1212 O O . GLY A 1 167 ? 9.538 -4.528 6.652 1.00 95.56 167 GLY A O 1
ATOM 1213 N N . GLU A 1 168 ? 10.725 -2.639 6.809 1.00 95.94 168 GLU A N 1
ATOM 1214 C CA . GLU A 1 168 ? 9.963 -2.043 7.912 1.00 95.94 168 GLU A CA 1
ATOM 1215 C C . GLU A 1 168 ? 9.305 -0.706 7.531 1.00 95.94 168 GLU A C 1
ATOM 1217 O O . GLU A 1 168 ? 9.200 0.229 8.334 1.00 95.94 168 GLU A O 1
ATOM 1222 N N . LEU A 1 169 ? 8.866 -0.578 6.275 1.00 95.88 169 LEU A N 1
ATOM 1223 C CA . LEU A 1 169 ? 8.234 0.648 5.798 1.00 95.88 169 LEU A CA 1
ATOM 1224 C C . LEU A 1 169 ? 6.964 0.979 6.602 1.00 95.88 169 LEU A C 1
ATOM 1226 O O . LEU A 1 169 ? 6.165 0.105 6.934 1.00 95.88 169 LEU A O 1
ATOM 1230 N N . ASN A 1 170 ? 6.755 2.267 6.890 1.00 91.75 170 ASN A N 1
ATOM 1231 C CA . ASN A 1 170 ? 5.564 2.757 7.589 1.00 91.75 170 ASN A CA 1
ATOM 1232 C C . ASN A 1 170 ? 4.702 3.669 6.693 1.00 91.75 170 ASN A C 1
ATOM 1234 O O . ASN A 1 170 ? 5.106 4.045 5.595 1.00 91.75 170 ASN A O 1
ATOM 1238 N N . TYR A 1 171 ? 3.516 4.057 7.174 1.00 89.31 171 TYR A N 1
ATOM 1239 C CA . TYR A 1 171 ? 2.492 4.775 6.395 1.00 89.31 171 TYR A CA 1
ATOM 1240 C C . TYR A 1 171 ? 2.938 6.095 5.745 1.00 89.31 171 TYR A C 1
ATOM 1242 O O . TYR A 1 171 ? 2.353 6.510 4.742 1.00 89.31 171 TYR A O 1
ATOM 1250 N N . SER A 1 172 ? 3.925 6.778 6.325 1.00 86.75 172 SER A N 1
ATOM 1251 C CA . SER A 1 172 ? 4.353 8.119 5.913 1.00 86.75 172 SER A CA 1
ATOM 1252 C C . SER A 1 172 ? 5.844 8.203 5.598 1.00 86.75 172 SER A C 1
ATOM 1254 O O . SER A 1 172 ? 6.380 9.306 5.561 1.00 86.75 172 SER A O 1
ATOM 1256 N N . SER A 1 173 ? 6.528 7.067 5.451 1.00 84.44 173 SER A N 1
ATOM 1257 C CA . SER A 1 173 ? 7.947 7.066 5.100 1.00 84.44 173 SER A CA 1
ATOM 1258 C C . SER A 1 173 ? 8.131 7.390 3.626 1.00 84.44 173 SER A C 1
ATOM 1260 O O . SER A 1 173 ? 7.360 6.932 2.778 1.00 84.44 173 SER A O 1
ATOM 1262 N N . ASP A 1 174 ? 9.179 8.152 3.341 1.00 91.12 174 ASP A N 1
ATOM 1263 C CA . ASP A 1 174 ? 9.725 8.244 1.996 1.00 91.12 174 ASP A CA 1
ATOM 1264 C C . ASP A 1 174 ? 10.395 6.914 1.615 1.00 91.12 174 ASP A C 1
ATOM 1266 O O . ASP A 1 174 ? 10.740 6.100 2.480 1.00 91.12 174 ASP A O 1
ATOM 1270 N N . ILE A 1 175 ? 10.540 6.685 0.308 1.00 93.69 175 ILE A N 1
ATOM 1271 C CA . ILE A 1 175 ? 11.341 5.583 -0.224 1.00 93.69 175 ILE A CA 1
ATOM 1272 C C . ILE A 1 175 ? 12.672 6.146 -0.711 1.00 93.69 175 ILE A C 1
ATOM 1274 O O . ILE A 1 175 ? 12.717 7.002 -1.595 1.00 93.69 175 ILE A O 1
ATOM 1278 N N . ASP A 1 176 ? 13.754 5.670 -0.110 1.00 94.88 176 ASP A N 1
ATOM 1279 C CA . ASP A 1 176 ? 15.111 6.076 -0.447 1.00 94.88 176 ASP A CA 1
ATOM 1280 C C . ASP A 1 176 ? 15.669 5.096 -1.480 1.00 94.88 176 ASP A C 1
ATOM 1282 O O . ASP A 1 176 ? 15.822 3.911 -1.188 1.00 94.88 176 ASP A O 1
ATOM 1286 N N . LEU A 1 177 ? 15.950 5.568 -2.696 1.00 97.06 177 LEU A N 1
ATOM 1287 C CA . LEU A 1 177 ? 16.333 4.712 -3.821 1.00 97.06 177 LEU A CA 1
ATOM 1288 C C . LEU A 1 177 ? 17.690 5.126 -4.397 1.00 97.06 177 LEU A C 1
ATOM 1290 O O . LEU A 1 177 ? 17.934 6.308 -4.642 1.00 97.06 177 LEU A O 1
ATOM 1294 N N . ILE A 1 178 ? 18.547 4.142 -4.676 1.00 97.62 178 ILE A N 1
ATOM 1295 C CA . ILE A 1 178 ? 19.757 4.310 -5.491 1.00 97.62 178 ILE A CA 1
ATOM 1296 C C . ILE A 1 178 ? 19.555 3.551 -6.801 1.00 97.62 178 ILE A C 1
ATOM 1298 O O . ILE A 1 178 ? 19.351 2.340 -6.786 1.00 97.62 178 ILE A O 1
ATOM 1302 N N . CYS A 1 179 ? 19.633 4.253 -7.930 1.00 96.88 179 CYS A N 1
ATOM 1303 C CA . CYS A 1 179 ? 19.489 3.659 -9.260 1.00 96.88 179 CYS A CA 1
ATOM 1304 C C . CYS A 1 179 ? 20.861 3.444 -9.910 1.00 96.88 179 CYS A C 1
ATOM 1306 O O . CYS A 1 179 ? 21.671 4.371 -9.963 1.00 96.88 179 CYS A O 1
ATOM 1308 N N . LEU A 1 180 ? 21.093 2.243 -10.434 1.00 95.44 180 LEU A N 1
ATOM 1309 C CA . LEU A 1 180 ? 22.311 1.808 -11.116 1.00 95.44 180 LEU A CA 1
ATOM 1310 C C . LEU A 1 180 ? 21.947 1.287 -12.517 1.00 95.44 180 LEU A C 1
ATOM 1312 O O . LEU A 1 180 ? 20.862 0.730 -12.697 1.00 95.44 180 LEU A O 1
ATOM 1316 N N . PHE A 1 181 ? 22.830 1.488 -13.495 1.00 86.81 181 PHE A N 1
ATOM 1317 C CA . PHE A 1 181 ? 22.636 1.123 -14.902 1.00 86.81 181 PHE A CA 1
ATOM 1318 C C . PHE A 1 181 ? 23.978 0.930 -15.614 1.00 86.81 181 PHE A C 1
ATOM 1320 O O . PHE A 1 181 ? 24.986 1.500 -15.129 1.00 86.81 181 PHE A O 1
#

Radius of gyration: 18.71 Å; Cα contacts (8 Å, |Δi|>4): 238; chains: 1; bounding box: 46×30×51 Å

pLDDT: mean 96.4, std 4.09, range [52.47, 98.62]

Foldseek 3Di:
DFLLVLQDAAADQCAQVLLQVLLVLVVVDPPSLSRNSSRLRSNDVLLSVLCNVCVVLVNVCRRPVVVSLVVLLVCLLPDAQVCNVVSLVNSLSSLLNNLSSCVNRVVDDQLVSLLSVLVSVVSSVLSNLLNVLQVCVVVCVDPPDDPVCSNCSVVKDKQWDDCSNVSRDDSPDDTDIDIDD

Mean predicted aligned error: 3.11 Å

Sequence (181 aa):
MNFASKITRTPIPHNPERGAEVAAVFAGAPKPLQNLIEGAAGCSPYLSAVMAQQAEWLSGAFDDPAAALQTQYEALKQAPLDQLKPLLRQAKARIAALTALADLGGVWPLEQVTGTLTEFADLAVEVSLKALVAAEIKRGKLPGMGPDDVDTAGGMVVLAMGKMGAGELNYSSDIDLICLF

Secondary structure (DSSP, 8-state):
--GGGG----PPPSSHHHHHHHHHHTTTS-HHHHHHHHHHHHH-HHHHHHHHHTHHHHHHHTT-HHHHHHHHHHHHHT--HHHHHHHHHHHHHHHHHHHHHHHHTT-S-HHHHHHHHHHHHHHHHHHHHHHHHHHHHHTT-STT--GGGTTTGGG-EEEEEHHHHTT---TTPPPEEEEE-